Protein AF-A0A9P0JZK8-F1 (afdb_monomer_lite)

Organism: Acanthoscelides obtectus (NCBI:txid200917)

Foldseek 3Di:
DQAWDWFFWPDPAHTQGDGPLLLVVQLQVLQCVPWNWDFKKWFFPVLLCVLEPDRDDDQEGEMEIETDPPDPVSVVSSLCSNLVSVLVRRDPPDPSPPDDSVSSCNTWWPDKDAFDDPDDLGFGKIWTWTHDDLGYIYIYIYGHHDPCQDLWLSRQKIKGCPQVSVCVVPDPDDDDPVRDTDIDMDGPQPDPVVSSVCSHQLETHHDCLVSDALVSLLVVLVSVLVVHYHPDPVCVLVSLLSSLVRNCVRQVDLVSLLVVLVVSCSRPQRDPVSLVSNLVSLVSSLVSLVSNHDDDDVVSSVSNSVSSVVVSVVSVVVVVPPPPPPPPVVVVVVVPPPD

pLDDT: mean 85.7, std 13.62, range [34.31, 97.06]

InterPro domains:
  IPR012937 Terminal nucleotidyltra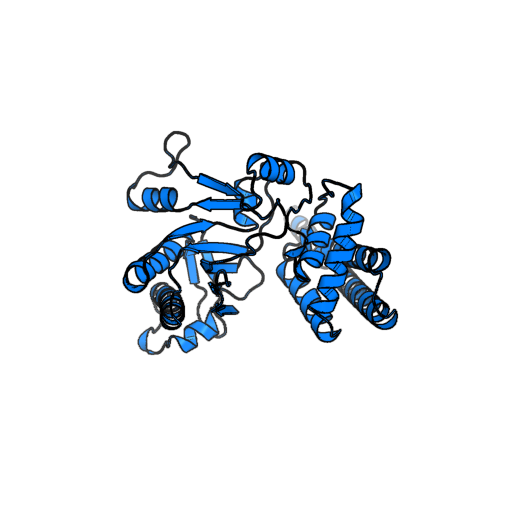nsferase [PF07984] (1-311)
  IPR012937 Terminal nucleotidyltransferase [PTHR12974] (1-323)
  IPR012937 Terminal nucleotidyltransferase [SM01153] (1-311)

Secondary structure (DSSP, 8-state):
---EEEEPPSTTPPPEEEEHHHHHHHHHHHHHTTT-EEEEEEEHHHHHHHH-SS-----EEEEEEEE---SHHHHHHHHHHHHHHHHHTPPTT--GGG--HHHHHHHHEEEEEEEE--STT--EEEEEEE--SSS-EEEEEEEEE-S---SSGGG-EEEE-HHHHHHHHH--SPPBTTB----EEEETTS-HHHHHHHHHTTEE--S-GGG--THHHHHHHHHHHTT-EES-HHHHHHHHHHHHHHHHHH--SHHHHHHHHHHHHHHH--SHHHHHHHHHHHHHHHHHHHHH--SS-HHHHHHHHHHHHHHHHHHHHHHHTS-S-SSHHHHHHTTSS--

Sequence (339 aa):
MDEVVCIHGRGNFPTLEIRLRDLVNVVRGKLEADTGSGDIRLNGGAASHVLATETQPYNDLDLIFGVELSCTRNFDKVKSAVLSSLYEMLPEGVNRRRISTCSLKEAYVSKMVKVNQCTVGGDRWSLISLGNSRGRGVELKFVDSMRRQFEFSVDSFQIVLDSLLLFYRCSELPISENFYPTVVGESVYGDFQEALYHLQKKLISTRHPEEIRGGGLLKYCNLLVKNYKPARPDYIKGLQRYMCSRFFIDFPDIAQQRAKLENYLWNHFVEPDEEALRHQYLMLLHDVVEESTVCLMGHERRQTLQLIKSLAWQVLYTVSSIPFKSYFLLCYWVRLVLW

Structure (mmCIF, N/CA/C/O backbone):
data_AF-A0A9P0JZK8-F1
#
_entry.id   AF-A0A9P0JZK8-F1
#
loop_
_atom_site.group_PDB
_atom_site.id
_atom_site.type_symbol
_atom_site.label_atom_id
_atom_site.label_alt_id
_atom_site.label_comp_id
_atom_site.label_asym_id
_atom_site.label_entity_id
_atom_site.label_seq_id
_atom_site.pdbx_PDB_ins_code
_atom_site.Cartn_x
_atom_site.Cartn_y
_atom_site.Cartn_z
_atom_site.occupancy
_atom_site.B_iso_or_equiv
_atom_site.auth_seq_id
_atom_site.auth_comp_id
_atom_site.auth_asym_id
_atom_site.auth_atom_id
_atom_site.pdbx_PDB_model_num
ATOM 1 N N . MET A 1 1 ? -2.953 -8.511 14.319 1.00 83.81 1 MET A N 1
ATOM 2 C CA . MET A 1 1 ? -4.111 -7.861 14.982 1.00 83.81 1 MET A CA 1
ATOM 3 C C . MET A 1 1 ? -3.798 -7.400 16.402 1.00 83.81 1 MET A C 1
ATOM 5 O O . MET A 1 1 ? -4.211 -6.298 16.746 1.00 83.81 1 MET A O 1
ATOM 9 N N . ASP A 1 2 ? -3.052 -8.184 17.191 1.00 84.50 2 ASP A N 1
ATOM 10 C CA . ASP A 1 2 ? -2.646 -7.808 18.563 1.00 84.50 2 ASP A CA 1
ATOM 11 C C . ASP A 1 2 ? -1.366 -6.966 18.640 1.00 84.50 2 ASP A C 1
ATOM 13 O O . ASP A 1 2 ? -1.027 -6.438 19.697 1.00 84.50 2 ASP A O 1
ATOM 17 N N . GLU A 1 3 ? -0.676 -6.816 17.511 1.00 79.94 3 GLU A N 1
ATOM 18 C CA . GLU A 1 3 ? 0.486 -5.947 17.385 1.00 79.94 3 GLU A CA 1
ATOM 19 C C . GLU A 1 3 ? 0.126 -4.484 17.687 1.00 79.94 3 GLU A C 1
ATOM 21 O O . GLU A 1 3 ? -0.884 -3.959 17.201 1.00 79.94 3 GLU A O 1
ATOM 26 N N . VAL A 1 4 ? 0.976 -3.843 18.493 1.00 86.31 4 VAL A N 1
ATOM 27 C CA . VAL A 1 4 ? 0.906 -2.413 18.800 1.00 86.31 4 VAL A CA 1
ATOM 28 C C . VAL A 1 4 ? 1.609 -1.646 17.688 1.00 86.31 4 VAL A C 1
ATOM 30 O O . VAL A 1 4 ? 2.787 -1.865 17.413 1.00 86.31 4 VAL A O 1
ATOM 33 N N . VAL A 1 5 ? 0.874 -0.739 17.057 1.00 86.12 5 VAL A N 1
ATOM 34 C CA . VAL A 1 5 ? 1.367 0.142 16.004 1.00 86.12 5 VAL A CA 1
ATOM 35 C C . VAL A 1 5 ? 1.525 1.549 16.568 1.00 86.12 5 VAL A C 1
ATOM 37 O O . VAL A 1 5 ? 0.622 2.074 17.222 1.00 86.12 5 VAL A O 1
ATOM 40 N N . CYS A 1 6 ? 2.675 2.165 16.298 1.00 88.00 6 CYS A N 1
ATOM 41 C CA . CYS A 1 6 ? 3.018 3.490 16.803 1.00 88.00 6 CYS A CA 1
ATOM 42 C C . CYS A 1 6 ? 2.727 4.572 15.754 1.00 88.00 6 CYS A C 1
ATOM 44 O O . CYS A 1 6 ? 3.539 4.829 14.864 1.00 88.00 6 CYS A O 1
ATOM 46 N N . ILE A 1 7 ? 1.600 5.270 15.878 1.00 89.31 7 ILE A N 1
ATOM 47 C CA . ILE A 1 7 ? 1.218 6.366 14.979 1.00 89.31 7 ILE A CA 1
ATOM 48 C C . ILE A 1 7 ? 1.836 7.667 15.495 1.00 89.31 7 ILE A C 1
ATOM 50 O O . ILE A 1 7 ? 1.364 8.267 16.461 1.00 89.31 7 ILE A O 1
ATOM 54 N N . HIS A 1 8 ? 2.919 8.102 14.856 1.00 88.44 8 HIS A N 1
ATOM 55 C CA . HIS A 1 8 ? 3.666 9.281 15.294 1.00 88.44 8 HIS A CA 1
ATOM 56 C C . HIS A 1 8 ? 2.919 10.573 14.948 1.00 88.44 8 HIS A C 1
ATOM 58 O O . HIS A 1 8 ? 2.526 10.783 13.797 1.00 88.44 8 HIS A O 1
ATOM 64 N N . GLY A 1 9 ? 2.745 11.441 15.947 1.00 87.31 9 GLY A N 1
ATOM 65 C CA . GLY A 1 9 ? 2.177 12.775 15.779 1.00 87.31 9 GLY A CA 1
ATOM 66 C C . GLY A 1 9 ? 3.227 13.784 15.318 1.00 87.31 9 GLY A C 1
ATOM 67 O O . GLY A 1 9 ? 4.369 13.767 15.772 1.00 87.31 9 GLY A O 1
ATOM 68 N N . ARG A 1 10 ? 2.855 14.685 14.407 1.00 86.88 10 ARG A N 1
ATOM 69 C CA . ARG A 1 10 ? 3.704 15.813 14.001 1.00 86.88 10 ARG A CA 1
ATOM 70 C C . ARG A 1 10 ? 3.683 16.927 15.052 1.00 86.88 10 ARG A C 1
ATOM 72 O O . ARG A 1 10 ? 2.652 17.218 15.658 1.00 86.88 10 ARG A O 1
ATOM 79 N N . GLY A 1 11 ? 4.813 17.617 15.201 1.00 84.88 11 GLY A N 1
ATOM 80 C CA . GLY A 1 11 ? 4.953 18.727 16.145 1.00 84.88 11 GLY A CA 1
ATOM 81 C C . GLY A 1 11 ? 4.912 18.245 17.594 1.00 84.88 11 GLY A C 1
ATOM 82 O O . GLY A 1 11 ? 5.602 17.298 17.947 1.00 84.88 11 GLY A O 1
ATOM 83 N N . ASN A 1 12 ? 4.093 18.891 18.426 1.00 85.19 12 ASN A N 1
ATOM 84 C CA . ASN A 1 12 ? 3.983 18.582 19.859 1.00 85.19 12 ASN A CA 1
ATOM 85 C C . ASN A 1 12 ? 2.919 17.513 20.176 1.00 85.19 12 ASN A C 1
ATOM 87 O O . ASN A 1 12 ? 2.538 17.351 21.336 1.00 85.19 12 ASN A O 1
ATOM 91 N N . PHE A 1 13 ? 2.378 16.835 19.162 1.00 88.38 13 PHE A N 1
ATOM 92 C CA . PHE A 1 13 ? 1.397 15.771 19.363 1.00 88.38 13 PHE A CA 1
ATOM 93 C C . PHE A 1 13 ? 2.094 14.471 19.792 1.00 88.38 13 PHE A C 1
ATOM 95 O O . PHE A 1 13 ? 3.110 14.112 19.198 1.00 88.38 13 PHE A O 1
ATOM 102 N N . PRO A 1 14 ? 1.566 13.749 20.798 1.00 90.00 14 PRO A N 1
ATOM 103 C CA . PRO A 1 14 ? 2.182 12.516 21.277 1.00 90.00 14 PRO A CA 1
ATOM 104 C C . PRO A 1 14 ? 2.078 11.397 20.238 1.00 90.00 14 PRO A C 1
ATOM 106 O O . PRO A 1 14 ? 1.152 11.377 19.426 1.00 90.00 14 PRO A O 1
ATOM 109 N N . THR A 1 15 ? 2.983 10.425 20.295 1.00 90.31 15 THR A N 1
ATOM 110 C CA . THR A 1 15 ? 2.835 9.170 19.549 1.00 90.31 15 THR A CA 1
ATOM 111 C C . THR A 1 15 ? 1.682 8.356 20.130 1.00 90.31 15 THR A C 1
ATOM 113 O O . THR A 1 15 ? 1.574 8.217 21.347 1.00 90.31 15 THR A O 1
ATOM 116 N N . LEU A 1 16 ? 0.811 7.831 19.267 1.00 90.38 16 LEU A N 1
ATOM 117 C CA . LEU A 1 16 ? -0.269 6.934 19.673 1.00 90.38 16 LEU A CA 1
ATOM 118 C C . LEU A 1 16 ? 0.215 5.491 19.571 1.00 90.38 16 LEU A C 1
ATOM 120 O O . LEU A 1 16 ? 0.578 5.044 18.485 1.00 90.38 16 LEU A O 1
ATOM 124 N N . GLU A 1 17 ? 0.191 4.767 20.681 1.00 89.94 17 GLU A N 1
ATOM 125 C CA . GLU A 1 17 ? 0.502 3.338 20.733 1.00 89.94 17 GLU A CA 1
ATOM 126 C C . GLU A 1 17 ? -0.812 2.559 20.746 1.00 89.94 17 GLU A C 1
ATOM 128 O O . GLU A 1 17 ? -1.506 2.497 21.760 1.00 89.94 17 GLU A O 1
ATOM 133 N N . ILE A 1 18 ? -1.204 2.025 19.588 1.00 89.25 18 ILE A N 1
ATOM 134 C CA . ILE A 1 18 ? -2.541 1.460 19.389 1.00 89.25 18 ILE A CA 1
ATOM 135 C C . ILE A 1 18 ? -2.435 0.027 18.883 1.00 89.25 18 ILE A C 1
ATOM 137 O O . ILE A 1 18 ? -1.744 -0.240 17.903 1.00 89.25 18 ILE A O 1
ATOM 141 N N . ARG A 1 19 ? -3.176 -0.907 19.491 1.00 90.38 19 ARG A N 1
ATOM 142 C CA . ARG A 1 19 ? -3.357 -2.239 18.898 1.00 90.38 19 ARG A CA 1
ATOM 143 C C . ARG A 1 19 ? -4.238 -2.137 17.663 1.00 90.38 19 ARG A C 1
ATOM 145 O O . ARG A 1 19 ? -5.307 -1.526 17.714 1.00 90.38 19 ARG A O 1
ATOM 152 N N . LEU A 1 20 ? -3.839 -2.793 16.573 1.00 89.25 20 LEU A N 1
ATOM 153 C CA . LEU A 1 20 ? -4.572 -2.716 15.304 1.00 89.25 20 LEU A CA 1
ATOM 154 C C . LEU A 1 20 ? -6.052 -3.108 15.459 1.00 89.25 20 LEU A C 1
ATOM 156 O O . LEU A 1 20 ? -6.926 -2.449 14.900 1.00 89.25 20 LEU A O 1
ATOM 160 N N . ARG A 1 21 ? -6.348 -4.134 16.269 1.00 90.38 21 ARG A N 1
ATOM 161 C CA . ARG A 1 21 ? -7.731 -4.548 16.565 1.00 90.38 21 ARG A CA 1
ATOM 162 C C . ARG A 1 21 ? -8.567 -3.456 17.243 1.00 90.38 21 ARG A C 1
ATOM 164 O O . ARG A 1 21 ? -9.746 -3.324 16.929 1.00 90.38 21 ARG A O 1
ATOM 171 N N . ASP A 1 22 ? -7.969 -2.668 18.135 1.00 91.56 22 ASP A N 1
ATOM 172 C CA . ASP A 1 22 ? -8.683 -1.643 18.900 1.00 91.56 22 ASP A CA 1
ATOM 173 C C . ASP A 1 22 ? -9.027 -0.476 17.966 1.00 91.56 22 ASP A C 1
ATOM 175 O O . ASP A 1 22 ? -10.172 -0.029 17.930 1.00 91.56 22 ASP A O 1
ATOM 179 N N . LEU A 1 23 ? -8.079 -0.073 17.107 1.00 91.94 23 LEU A N 1
ATOM 180 C CA . LEU A 1 23 ? -8.327 0.909 16.047 1.00 91.94 23 LEU A CA 1
ATOM 181 C C . LEU A 1 23 ? -9.474 0.471 15.128 1.00 91.94 23 LEU A C 1
ATOM 183 O O . LEU A 1 23 ? -10.393 1.249 14.874 1.00 91.94 23 LEU A O 1
ATOM 187 N N . VAL A 1 24 ? -9.428 -0.773 14.643 1.00 92.19 24 VAL A N 1
ATOM 188 C CA . VAL A 1 24 ? -10.447 -1.324 13.740 1.00 92.19 24 VAL A CA 1
ATOM 189 C C . VAL A 1 24 ? -11.825 -1.332 14.401 1.00 92.19 24 VAL A C 1
ATOM 191 O O . VAL A 1 24 ? -12.792 -0.892 13.782 1.00 92.19 24 VAL A O 1
ATOM 194 N N . ASN A 1 25 ? -11.920 -1.766 15.659 1.00 91.25 25 ASN A N 1
ATOM 195 C CA . ASN A 1 25 ? -13.185 -1.822 16.392 1.00 91.25 25 ASN A CA 1
ATOM 196 C C . ASN A 1 25 ? -13.780 -0.430 16.650 1.00 91.25 25 ASN A C 1
ATOM 198 O O . ASN A 1 25 ? -14.981 -0.241 16.455 1.00 91.25 25 ASN A O 1
ATOM 202 N N . VAL A 1 26 ? -12.960 0.551 17.045 1.00 92.50 26 VAL A N 1
ATOM 203 C CA . VAL A 1 26 ? -13.428 1.927 17.293 1.00 92.50 26 VAL A CA 1
ATOM 204 C C . VAL A 1 26 ? -13.900 2.581 15.991 1.00 92.50 26 VAL A C 1
ATOM 206 O O . VAL A 1 26 ? -14.971 3.189 15.961 1.00 92.50 26 VAL A O 1
ATOM 209 N N . VAL A 1 27 ? -13.150 2.415 14.894 1.00 92.94 27 VAL A N 1
ATOM 210 C CA . VAL A 1 27 ? -13.546 2.938 13.576 1.00 92.94 27 VAL A CA 1
ATOM 211 C C . VAL A 1 27 ? -14.832 2.263 13.095 1.00 92.94 27 VAL A C 1
ATOM 213 O O . VAL A 1 27 ? -15.766 2.961 12.704 1.00 92.94 27 VAL A O 1
ATOM 216 N N . ARG A 1 28 ? -14.925 0.927 13.183 1.00 91.38 28 ARG A N 1
ATOM 217 C CA . ARG A 1 28 ? -16.124 0.158 12.810 1.00 91.38 28 ARG A CA 1
ATOM 218 C C . ARG A 1 28 ? -17.356 0.627 13.580 1.00 91.38 28 ARG A C 1
ATOM 220 O O . ARG A 1 28 ? -18.365 0.937 12.956 1.00 91.38 28 ARG A O 1
ATOM 227 N N . GLY A 1 29 ? -17.263 0.738 14.907 1.00 89.94 29 GLY A N 1
ATOM 228 C CA . GLY A 1 29 ? -18.385 1.159 15.748 1.00 89.94 29 GLY A CA 1
ATOM 229 C C . GLY A 1 29 ? -18.908 2.556 15.395 1.00 89.94 29 GLY A C 1
ATOM 230 O O . GLY A 1 29 ? -20.114 2.788 15.417 1.00 89.94 29 GLY A O 1
ATOM 231 N N . LYS A 1 30 ? -18.020 3.477 14.995 1.00 90.06 30 LYS A N 1
ATOM 232 C CA . LYS A 1 30 ? -18.415 4.819 14.532 1.00 90.06 30 LYS A CA 1
ATOM 233 C C . LYS A 1 30 ? -19.042 4.804 13.139 1.00 90.06 30 LYS A C 1
ATOM 235 O O . LYS A 1 30 ? -19.964 5.570 12.891 1.00 90.06 30 LYS A O 1
ATOM 240 N N . LEU A 1 31 ? -18.584 3.930 12.243 1.00 89.00 31 LEU A N 1
ATOM 241 C CA . LEU A 1 31 ? -19.167 3.785 10.905 1.00 89.00 31 LEU A CA 1
ATOM 242 C C . LEU A 1 31 ? -20.539 3.103 10.926 1.00 89.00 31 LEU A C 1
ATOM 244 O O . LEU A 1 31 ? -21.421 3.498 10.167 1.00 89.00 31 LEU A O 1
ATOM 248 N N . GLU A 1 32 ? -20.749 2.118 11.800 1.00 83.31 32 GLU A N 1
ATOM 249 C CA . GLU A 1 32 ? -22.037 1.422 11.955 1.00 83.31 32 GLU A CA 1
ATOM 250 C C . GLU A 1 32 ? -23.163 2.364 12.377 1.00 83.31 32 GLU A C 1
ATOM 252 O O . GLU A 1 32 ? -24.283 2.242 11.886 1.00 83.31 32 GLU A O 1
ATOM 257 N N . ALA A 1 33 ? -22.856 3.349 13.222 1.00 72.31 33 ALA A N 1
ATOM 258 C CA . ALA A 1 33 ? -23.816 4.371 13.622 1.00 72.31 33 ALA A CA 1
ATOM 259 C C . ALA A 1 33 ? -24.230 5.307 12.465 1.00 72.31 33 ALA A C 1
ATOM 261 O O . ALA A 1 33 ? -25.290 5.928 12.535 1.00 72.31 33 ALA A O 1
ATOM 262 N N . ASP A 1 34 ? -23.412 5.418 11.411 1.00 66.00 34 ASP A N 1
ATOM 263 C CA . ASP A 1 34 ? -23.475 6.530 10.458 1.00 66.00 34 ASP A CA 1
ATOM 264 C C . ASP A 1 34 ? -23.702 6.138 8.987 1.00 66.00 34 ASP A C 1
ATOM 266 O O . ASP A 1 34 ? -24.368 6.892 8.266 1.00 66.00 34 ASP A O 1
ATOM 270 N N . THR A 1 35 ? -23.132 5.031 8.500 1.00 61.56 35 THR A N 1
ATOM 271 C CA . THR A 1 35 ? -23.080 4.691 7.058 1.00 61.56 35 THR A CA 1
ATOM 272 C C . THR A 1 35 ? -23.348 3.220 6.727 1.00 61.56 35 THR A C 1
ATOM 274 O O . THR A 1 35 ? -23.311 2.870 5.551 1.00 61.56 35 THR A O 1
ATOM 277 N N . GLY A 1 36 ? -23.614 2.369 7.727 1.00 62.56 36 GLY A N 1
ATOM 278 C CA . GLY A 1 36 ? -23.578 0.911 7.563 1.00 62.56 36 GLY A CA 1
ATOM 279 C C . GLY A 1 36 ? -22.137 0.419 7.371 1.00 62.56 36 GLY A C 1
ATOM 280 O O . GLY A 1 36 ? -21.350 1.038 6.650 1.00 62.56 36 GLY A O 1
ATOM 281 N N . SER A 1 37 ? -21.753 -0.659 8.057 1.00 67.75 37 SER A N 1
ATOM 282 C CA . SER A 1 37 ? -20.451 -1.303 7.853 1.00 67.75 37 SER A CA 1
ATOM 283 C C . SER A 1 37 ? -20.637 -2.570 7.022 1.00 67.75 37 SER A C 1
ATOM 285 O O . SER A 1 37 ? -21.488 -3.411 7.309 1.00 67.75 37 SER A O 1
ATOM 287 N N . GLY A 1 38 ? -19.861 -2.673 5.951 1.00 79.62 38 GLY A N 1
ATOM 288 C CA . GLY A 1 38 ? -19.581 -3.930 5.277 1.00 79.62 38 GLY A CA 1
ATOM 289 C C . GLY A 1 38 ? -18.484 -4.699 6.011 1.00 79.62 38 GLY A C 1
ATOM 290 O O . GLY A 1 38 ? -18.155 -4.420 7.168 1.00 79.62 38 GLY A O 1
ATOM 291 N N . ASP A 1 39 ? -17.900 -5.664 5.317 1.00 88.81 39 ASP A N 1
ATOM 292 C CA . ASP A 1 39 ? -16.814 -6.470 5.847 1.00 88.81 39 ASP A CA 1
ATOM 293 C C . ASP A 1 39 ? -15.503 -5.678 5.964 1.00 88.81 39 ASP A C 1
ATOM 295 O O . ASP A 1 39 ? -15.247 -4.693 5.261 1.00 88.81 39 ASP A O 1
ATOM 299 N N . ILE A 1 40 ? -14.656 -6.110 6.898 1.00 93.81 40 ILE A N 1
ATOM 300 C CA . ILE A 1 40 ? -13.326 -5.536 7.108 1.00 93.81 40 ILE A CA 1
ATOM 301 C C . ILE A 1 40 ? -12.291 -6.537 6.623 1.00 93.81 40 ILE A C 1
ATOM 303 O O . ILE A 1 40 ? -12.319 -7.704 7.013 1.00 93.81 40 ILE A O 1
ATOM 307 N N . ARG A 1 41 ? -11.358 -6.087 5.786 1.00 95.25 41 ARG A N 1
ATOM 308 C CA . ARG A 1 41 ? -10.361 -6.947 5.148 1.00 95.25 41 ARG A CA 1
ATOM 309 C C . ARG A 1 41 ? -8.950 -6.418 5.367 1.00 95.25 41 ARG A C 1
ATOM 311 O O . ARG A 1 41 ? -8.711 -5.220 5.247 1.00 95.25 41 ARG A O 1
ATOM 318 N N . LEU A 1 42 ? -8.006 -7.309 5.642 1.00 94.19 42 LEU A N 1
ATOM 319 C CA . LEU A 1 42 ? -6.575 -7.018 5.550 1.00 94.19 42 LEU A CA 1
ATOM 320 C C . LEU A 1 42 ? -6.130 -7.206 4.100 1.00 94.19 42 LEU A C 1
ATOM 322 O O . LEU A 1 42 ? -6.443 -8.237 3.510 1.00 94.19 42 LEU A O 1
ATOM 326 N N . ASN A 1 43 ? -5.398 -6.249 3.541 1.00 92.69 43 ASN A N 1
ATOM 327 C CA . ASN A 1 43 ? -4.905 -6.281 2.166 1.00 92.69 43 ASN A CA 1
ATOM 328 C C . ASN A 1 43 ? -3.375 -6.088 2.112 1.00 92.69 43 ASN A C 1
ATOM 330 O O . ASN A 1 43 ? -2.701 -5.945 3.136 1.00 92.69 43 ASN A O 1
ATOM 334 N N . GLY A 1 44 ? -2.827 -6.085 0.898 1.00 85.75 44 GLY A N 1
ATOM 335 C CA . GLY A 1 44 ? -1.476 -5.627 0.606 1.00 85.75 44 GLY A CA 1
ATOM 336 C C . GLY A 1 44 ? -0.389 -6.612 1.025 1.00 85.75 44 GLY A C 1
ATOM 337 O O . GLY A 1 44 ? -0.570 -7.836 1.037 1.00 85.75 44 GLY A O 1
ATOM 338 N N . GLY A 1 45 ? 0.785 -6.066 1.353 1.00 85.81 45 GLY A N 1
ATOM 339 C CA . GLY A 1 45 ? 1.939 -6.869 1.766 1.00 85.81 45 GLY A CA 1
ATOM 340 C C . GLY A 1 45 ? 1.665 -7.679 3.033 1.00 85.81 45 GLY A C 1
ATOM 341 O O . GLY A 1 45 ? 2.127 -8.810 3.141 1.00 85.81 45 GLY A O 1
ATOM 342 N N . ALA A 1 46 ? 0.855 -7.146 3.952 1.00 88.88 46 ALA A N 1
ATOM 343 C CA . ALA A 1 46 ? 0.499 -7.811 5.202 1.00 88.88 46 ALA A CA 1
ATOM 344 C C . ALA A 1 46 ? -0.352 -9.076 4.980 1.00 88.88 46 ALA A C 1
ATOM 346 O O . ALA A 1 46 ? -0.072 -10.112 5.576 1.00 88.88 46 ALA A O 1
ATOM 347 N N . ALA A 1 47 ? -1.349 -9.032 4.089 1.00 92.06 47 ALA A N 1
ATOM 348 C CA . ALA A 1 47 ? -2.133 -10.221 3.741 1.00 92.06 47 ALA A CA 1
ATOM 349 C C . ALA A 1 47 ? -1.255 -11.307 3.098 1.00 92.06 47 ALA A C 1
ATOM 351 O O . ALA A 1 47 ? -1.345 -12.486 3.437 1.00 92.06 47 ALA A O 1
ATOM 352 N N . SER A 1 48 ? -0.348 -10.883 2.220 1.00 90.62 48 SER A N 1
ATOM 353 C CA . SER A 1 48 ? 0.608 -11.771 1.556 1.00 90.62 48 SER A CA 1
ATOM 354 C C . SER A 1 48 ? 1.589 -12.388 2.557 1.00 90.62 48 SER A C 1
ATOM 356 O O . SER A 1 48 ? 1.872 -13.577 2.477 1.00 90.62 48 SER A O 1
ATOM 358 N N . HIS A 1 49 ? 2.050 -11.617 3.547 1.00 90.25 49 HIS A N 1
ATOM 359 C CA . HIS A 1 49 ? 2.891 -12.099 4.644 1.00 90.25 49 HIS A CA 1
ATOM 360 C C . HIS A 1 49 ? 2.200 -13.185 5.475 1.00 90.25 49 HIS A C 1
ATOM 362 O O . HIS A 1 49 ? 2.828 -14.184 5.801 1.00 90.25 49 HIS A O 1
ATOM 368 N N . VAL A 1 50 ? 0.908 -13.020 5.782 1.00 91.12 50 VAL A N 1
ATOM 369 C CA . VAL A 1 50 ? 0.129 -14.014 6.543 1.00 91.12 50 VAL A CA 1
ATOM 370 C C . VAL A 1 50 ? -0.017 -15.337 5.779 1.00 91.12 50 VAL A C 1
ATOM 372 O O . VAL A 1 50 ? -0.048 -16.397 6.397 1.00 91.12 50 VAL A O 1
ATOM 375 N N . LEU A 1 51 ? -0.110 -15.288 4.447 1.00 89.81 51 LEU A N 1
ATOM 376 C CA . LEU A 1 51 ? -0.286 -16.472 3.596 1.00 89.81 51 LEU A CA 1
ATOM 377 C C . LEU A 1 51 ? 1.036 -17.097 3.121 1.00 89.81 51 LEU A C 1
ATOM 379 O O . LEU A 1 51 ? 1.047 -18.236 2.649 1.00 89.81 51 LEU A O 1
ATOM 383 N N . ALA A 1 52 ? 2.142 -16.359 3.195 1.00 87.00 52 ALA A N 1
ATOM 384 C CA . ALA A 1 52 ? 3.443 -16.826 2.747 1.00 87.00 52 ALA A CA 1
ATOM 385 C C . ALA A 1 52 ? 4.028 -17.871 3.708 1.00 87.00 52 ALA A C 1
ATOM 387 O O . ALA A 1 52 ? 3.916 -17.775 4.925 1.00 87.00 52 ALA A O 1
ATOM 388 N N . THR A 1 53 ? 4.714 -18.867 3.146 1.00 78.75 53 THR A N 1
ATOM 389 C CA . THR A 1 53 ? 5.459 -19.869 3.929 1.00 78.75 53 THR A CA 1
ATOM 390 C C . THR A 1 53 ? 6.765 -19.302 4.496 1.00 78.75 53 THR A C 1
ATOM 392 O O . THR A 1 53 ? 7.247 -19.759 5.526 1.00 78.75 53 THR A O 1
ATOM 395 N N . GLU A 1 54 ? 7.339 -18.304 3.819 1.00 78.38 54 GLU A N 1
ATOM 396 C CA . GLU A 1 54 ? 8.525 -17.564 4.258 1.00 78.38 54 GLU A CA 1
ATOM 397 C C . GLU A 1 54 ? 8.099 -16.195 4.797 1.00 78.38 54 GLU A C 1
ATOM 399 O O . GLU A 1 54 ? 7.246 -15.531 4.205 1.00 78.38 54 GLU A O 1
ATOM 404 N N . THR A 1 55 ? 8.734 -15.731 5.872 1.00 74.19 55 THR A N 1
ATOM 405 C CA . THR A 1 55 ? 8.539 -14.376 6.395 1.00 74.19 55 THR A CA 1
ATOM 406 C C . THR A 1 55 ? 8.992 -13.338 5.366 1.00 74.19 55 THR A C 1
ATOM 408 O O . THR A 1 55 ? 10.181 -13.183 5.094 1.00 74.19 55 THR A O 1
ATOM 411 N N . GLN A 1 56 ? 8.038 -12.604 4.789 1.00 71.12 56 GLN A N 1
ATOM 412 C CA . GLN A 1 56 ? 8.317 -11.492 3.874 1.00 71.12 56 GLN A CA 1
ATOM 413 C C . GLN A 1 56 ? 8.107 -10.145 4.573 1.00 71.12 56 GLN A C 1
ATOM 415 O O . GLN A 1 56 ? 7.100 -9.985 5.260 1.00 71.12 56 GLN A O 1
ATOM 420 N N . PRO A 1 57 ? 8.994 -9.152 4.408 1.00 73.25 57 PRO A N 1
ATOM 421 C CA . PRO A 1 57 ? 8.742 -7.825 4.954 1.00 73.25 57 PRO A CA 1
ATOM 422 C C . PRO A 1 57 ? 7.522 -7.192 4.270 1.00 73.25 57 PRO A C 1
ATOM 424 O O . PRO A 1 57 ? 7.337 -7.319 3.056 1.00 73.25 57 PRO A O 1
ATOM 427 N N . TYR A 1 58 ? 6.703 -6.492 5.050 1.00 78.25 58 TYR A N 1
ATOM 428 C CA . TYR A 1 58 ? 5.624 -5.643 4.556 1.00 78.25 58 TYR A CA 1
ATOM 429 C C . TYR A 1 58 ? 5.781 -4.239 5.139 1.00 78.25 58 TYR A C 1
ATOM 431 O O . TYR A 1 58 ? 6.141 -4.078 6.305 1.00 78.25 58 TYR A O 1
ATOM 439 N N . ASN A 1 59 ? 5.515 -3.231 4.310 1.00 74.19 59 ASN A N 1
ATOM 440 C CA . ASN A 1 59 ? 5.779 -1.838 4.665 1.00 74.19 59 ASN A CA 1
ATOM 441 C C . ASN A 1 59 ? 4.583 -1.195 5.360 1.00 74.19 59 ASN A C 1
ATOM 443 O O . ASN A 1 59 ? 4.765 -0.527 6.366 1.00 74.19 59 ASN A O 1
ATOM 447 N N . ASP A 1 60 ? 3.370 -1.442 4.868 1.00 78.69 60 ASP A N 1
ATOM 448 C CA . ASP A 1 60 ? 2.150 -0.820 5.375 1.00 78.69 60 ASP A CA 1
ATOM 449 C C . ASP A 1 60 ? 1.125 -1.877 5.808 1.00 78.69 60 ASP A C 1
ATOM 451 O O . ASP A 1 60 ? 1.087 -3.002 5.296 1.00 78.69 60 ASP A O 1
ATOM 455 N N . LEU A 1 61 ? 0.298 -1.506 6.787 1.00 88.50 61 LEU A N 1
ATOM 456 C CA . LEU A 1 61 ? -0.891 -2.247 7.192 1.00 88.50 61 LEU A CA 1
ATOM 457 C C . LEU A 1 61 ? -2.103 -1.674 6.456 1.00 88.50 61 LEU A C 1
ATOM 459 O O . LEU A 1 61 ? -2.691 -0.681 6.891 1.00 88.50 61 LEU A O 1
ATOM 463 N N . ASP A 1 62 ? -2.468 -2.319 5.351 1.00 91.38 62 ASP A N 1
ATOM 464 C CA . ASP A 1 62 ? -3.600 -1.926 4.516 1.00 91.38 62 ASP A CA 1
ATOM 465 C C . ASP A 1 62 ? -4.895 -2.576 5.013 1.00 91.38 62 ASP A C 1
ATOM 467 O O . ASP A 1 62 ? -5.079 -3.792 4.920 1.00 91.38 62 ASP A O 1
ATOM 471 N N . LEU A 1 63 ? -5.824 -1.764 5.511 1.00 94.19 63 LEU A N 1
ATOM 472 C CA . LEU A 1 63 ? -7.142 -2.209 5.953 1.00 94.19 63 LEU A CA 1
ATOM 473 C C . LEU A 1 63 ? -8.222 -1.666 5.023 1.00 94.19 63 LEU A C 1
ATOM 475 O O . LEU A 1 63 ? -8.323 -0.459 4.814 1.00 94.19 63 LEU A O 1
ATOM 479 N N . ILE A 1 64 ? -9.057 -2.554 4.495 1.00 95.19 64 ILE A N 1
ATOM 480 C CA . ILE A 1 64 ? -10.226 -2.214 3.689 1.00 95.19 64 ILE A CA 1
ATOM 481 C C . ILE A 1 64 ? -11.476 -2.333 4.556 1.00 95.19 64 ILE A C 1
ATOM 483 O O . ILE A 1 64 ? -11.713 -3.367 5.167 1.00 95.19 64 ILE A O 1
ATOM 487 N N . PHE A 1 65 ? -12.285 -1.283 4.574 1.00 95.06 65 PHE A N 1
ATOM 488 C CA . PHE A 1 65 ? -13.608 -1.237 5.177 1.00 95.06 65 PHE A CA 1
ATOM 489 C C . PHE A 1 65 ? -14.632 -1.140 4.049 1.00 95.06 65 PHE A C 1
ATOM 491 O O . PHE A 1 65 ? -14.654 -0.133 3.330 1.00 95.06 65 PHE A O 1
ATOM 498 N N . GLY A 1 66 ? -15.476 -2.158 3.899 1.00 93.00 66 GLY A N 1
ATOM 499 C CA . GLY A 1 66 ? -16.673 -2.059 3.074 1.00 93.00 66 GLY A CA 1
ATOM 500 C C . GLY A 1 66 ? -17.605 -1.003 3.665 1.00 93.00 66 GLY A C 1
ATOM 501 O O . GLY A 1 66 ? -17.939 -1.063 4.847 1.00 93.00 66 GLY A O 1
ATOM 502 N N . VAL A 1 67 ? -17.993 0.001 2.886 1.00 91.94 67 VAL A N 1
ATOM 503 C CA . VAL A 1 67 ? -18.904 1.069 3.330 1.00 91.94 67 VAL A CA 1
ATOM 504 C C . VAL A 1 67 ? -19.775 1.539 2.175 1.00 91.94 67 VAL A C 1
ATOM 506 O O . VAL A 1 67 ? -19.374 1.469 1.016 1.00 91.94 67 VAL A O 1
ATOM 509 N N . GLU A 1 68 ? -20.944 2.099 2.476 1.00 88.44 68 GLU A N 1
ATOM 510 C CA . GLU A 1 68 ? -21.766 2.745 1.455 1.00 88.44 68 GLU A CA 1
ATOM 511 C C . GLU A 1 68 ? -21.339 4.211 1.254 1.00 88.44 68 GLU A C 1
ATOM 513 O O . GLU A 1 68 ? -21.451 5.050 2.154 1.00 88.44 68 GLU A O 1
ATOM 518 N N . LEU A 1 69 ? -20.883 4.569 0.049 1.00 87.25 69 LEU A N 1
ATOM 519 C CA . LEU A 1 69 ? -20.436 5.925 -0.302 1.00 87.25 69 LEU A CA 1
ATOM 520 C C . LEU A 1 69 ? -21.347 6.562 -1.358 1.00 87.25 69 LEU A C 1
ATOM 522 O O . LEU A 1 69 ? -20.886 7.246 -2.274 1.00 87.25 69 LEU A O 1
ATOM 526 N N . SER A 1 70 ? -22.658 6.386 -1.190 1.00 83.38 70 SER A N 1
ATOM 527 C CA . SER A 1 70 ? -23.691 6.874 -2.110 1.00 83.38 70 SER A CA 1
ATOM 528 C C . SER A 1 70 ? -23.753 8.401 -2.240 1.00 83.38 70 SER A C 1
ATOM 530 O O . SER A 1 70 ? -24.190 8.912 -3.271 1.00 83.38 70 SER A O 1
ATOM 532 N N . CYS A 1 71 ? -23.283 9.161 -1.242 1.00 82.44 71 CYS A N 1
ATOM 533 C CA . CYS A 1 71 ? -23.249 10.624 -1.310 1.00 82.44 71 CYS A CA 1
ATOM 534 C C . CYS A 1 71 ? -21.991 11.249 -0.687 1.00 82.44 71 CYS A C 1
ATOM 536 O O . CYS A 1 71 ? -21.317 10.663 0.160 1.00 82.44 71 CYS A O 1
ATOM 538 N N . THR A 1 72 ? -21.705 12.506 -1.055 1.00 85.12 72 THR A N 1
ATOM 539 C CA . THR A 1 72 ? -20.564 13.290 -0.540 1.00 85.12 72 THR A CA 1
ATOM 540 C C . THR A 1 72 ? -20.518 13.333 0.989 1.00 85.12 72 THR A C 1
ATOM 542 O O . THR A 1 72 ? -19.428 13.274 1.554 1.00 85.12 72 THR A O 1
ATOM 545 N N . ARG A 1 73 ? -21.683 13.365 1.651 1.00 88.00 73 ARG A N 1
ATOM 546 C CA . ARG A 1 73 ? -21.798 13.386 3.115 1.00 88.00 73 ARG A CA 1
ATOM 547 C C . ARG A 1 73 ? -21.249 12.111 3.763 1.00 88.00 73 ARG A C 1
ATOM 549 O O . ARG A 1 73 ? -20.705 12.197 4.858 1.00 88.00 73 ARG A O 1
ATOM 556 N N . ASN A 1 74 ? -21.327 10.957 3.097 1.00 89.38 74 ASN A N 1
ATOM 557 C CA . ASN A 1 74 ? -20.773 9.706 3.627 1.00 89.38 74 ASN A CA 1
ATOM 558 C C . ASN A 1 74 ? -19.240 9.757 3.693 1.00 89.38 74 ASN A C 1
ATOM 560 O O . ASN A 1 74 ? -18.654 9.275 4.655 1.00 89.38 74 ASN A O 1
ATOM 564 N N . PHE A 1 75 ? -18.582 10.441 2.751 1.00 91.12 75 PHE A N 1
ATOM 565 C CA . PHE A 1 75 ? -17.135 10.673 2.832 1.00 91.12 75 PHE A CA 1
ATOM 566 C C . PHE A 1 75 ? -16.754 11.547 4.033 1.00 91.12 75 PHE A C 1
ATOM 568 O O . PHE A 1 75 ? -15.743 11.295 4.688 1.00 91.12 75 PHE A O 1
ATOM 575 N N . ASP A 1 76 ? -17.554 12.573 4.333 1.00 91.31 76 ASP A N 1
ATOM 576 C CA . ASP A 1 76 ? -17.308 13.436 5.492 1.00 91.31 76 ASP A CA 1
ATOM 577 C C . ASP A 1 76 ? -17.559 12.688 6.807 1.00 91.31 76 ASP A C 1
ATOM 579 O O . ASP A 1 76 ? -16.798 12.863 7.760 1.00 91.31 76 ASP A O 1
ATOM 583 N N . LYS A 1 77 ? -18.557 11.793 6.836 1.00 91.00 77 LYS A N 1
ATOM 584 C CA . LYS A 1 77 ? -18.799 10.865 7.951 1.00 91.00 77 LYS A CA 1
ATOM 585 C C . LYS A 1 77 ? -17.617 9.925 8.173 1.00 91.00 77 LYS A C 1
ATOM 587 O O . LYS A 1 77 ? -17.115 9.870 9.287 1.00 91.00 77 LYS A O 1
ATOM 592 N N . VAL A 1 78 ? -17.100 9.280 7.124 1.00 93.06 78 VAL A N 1
ATOM 593 C CA . VAL A 1 78 ? -15.897 8.427 7.198 1.00 93.06 78 VAL A CA 1
ATOM 594 C C . VAL A 1 78 ? -14.710 9.198 7.774 1.00 93.06 78 VAL A C 1
ATOM 596 O O . VAL A 1 78 ? -14.065 8.754 8.725 1.00 93.06 78 VAL A O 1
ATOM 599 N N . LYS A 1 79 ? -14.446 10.398 7.246 1.00 93.50 79 LYS A N 1
ATOM 600 C CA . LYS A 1 79 ? -13.381 11.266 7.757 1.00 93.50 79 LYS A CA 1
ATOM 601 C C . LYS A 1 79 ? -13.595 11.603 9.234 1.00 93.50 79 LYS A C 1
ATOM 603 O O . LYS A 1 79 ? -12.644 11.552 10.013 1.00 93.50 79 LYS A O 1
ATOM 608 N N . SER A 1 80 ? -14.819 11.958 9.621 1.00 92.94 80 SER A N 1
ATOM 609 C CA . SER A 1 80 ? -15.157 12.269 11.010 1.00 92.94 80 SER A CA 1
ATOM 610 C C . SER A 1 80 ? -14.964 11.054 11.913 1.00 92.94 80 SER A C 1
ATOM 612 O O . SER A 1 80 ? -14.333 11.183 12.955 1.00 92.94 80 SER A O 1
ATOM 614 N N . ALA A 1 81 ? -15.416 9.870 11.497 1.00 93.38 81 ALA A N 1
ATOM 615 C CA . ALA A 1 81 ? -15.273 8.627 12.246 1.00 93.38 81 ALA A CA 1
ATOM 616 C C . ALA A 1 81 ? -13.800 8.313 12.541 1.00 93.38 81 ALA A C 1
ATOM 618 O O . ALA A 1 81 ? -13.451 8.050 13.694 1.00 93.38 81 ALA A O 1
ATOM 619 N N . VAL A 1 82 ? -12.910 8.424 11.548 1.00 94.06 82 VAL A N 1
ATOM 620 C CA . VAL A 1 82 ? -11.468 8.191 11.747 1.00 94.06 82 VAL A CA 1
ATOM 621 C C . VAL A 1 82 ? -10.849 9.238 12.673 1.00 94.06 82 VAL A C 1
ATOM 623 O O . VAL A 1 82 ? -10.180 8.875 13.638 1.00 94.06 82 VAL A O 1
ATOM 626 N N . LEU A 1 83 ? -11.098 10.532 12.450 1.00 93.75 83 LEU A N 1
ATOM 627 C CA . LEU A 1 83 ? -10.527 11.591 13.296 1.00 93.75 83 LEU A CA 1
ATOM 628 C C . LEU A 1 83 ? -11.047 11.527 14.739 1.00 93.75 83 LEU A C 1
ATOM 630 O O . LEU A 1 83 ? -10.280 11.707 15.683 1.00 93.75 83 LEU A O 1
ATOM 634 N N . SER A 1 84 ? -12.330 11.223 14.926 1.00 92.50 84 SER A N 1
ATOM 635 C CA . SER A 1 84 ? -12.915 10.992 16.245 1.00 92.50 84 SER A CA 1
ATOM 636 C C . SER A 1 84 ? -12.355 9.731 16.901 1.00 92.50 84 SER A C 1
ATOM 638 O O . SER A 1 84 ? -12.249 9.696 18.123 1.00 92.50 84 SER A O 1
ATOM 640 N N . SER A 1 85 ? -12.007 8.691 16.135 1.00 93.50 85 SER A N 1
ATOM 641 C CA . SER A 1 85 ? -11.310 7.501 1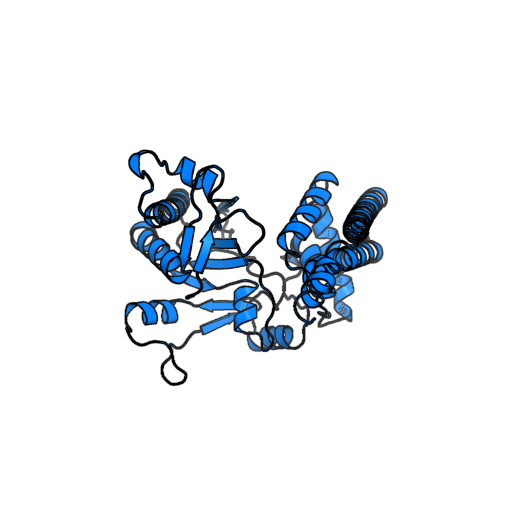6.655 1.00 93.50 85 SER A CA 1
ATOM 642 C C . SER A 1 85 ? -9.923 7.870 17.174 1.00 93.50 85 SER A C 1
ATOM 644 O O . SER A 1 85 ? -9.601 7.547 18.309 1.00 93.50 85 SER A O 1
ATOM 646 N N . LEU A 1 86 ? -9.146 8.648 16.414 1.00 92.31 86 LEU A N 1
ATOM 647 C CA . LEU A 1 86 ? -7.844 9.147 16.873 1.00 92.31 86 LEU A CA 1
ATOM 648 C C . LEU A 1 86 ? -7.958 9.998 18.144 1.00 92.31 86 LEU A C 1
ATOM 650 O O . LEU A 1 86 ? -7.126 9.873 19.035 1.00 92.31 86 LEU A O 1
ATOM 654 N N . TYR A 1 87 ? -8.991 10.841 18.246 1.00 91.50 87 TYR A N 1
ATOM 655 C CA . TYR A 1 87 ? -9.240 11.658 19.438 1.00 91.50 87 TYR A CA 1
ATOM 656 C C . TYR A 1 87 ? -9.488 10.814 20.697 1.00 91.50 87 TYR A C 1
ATOM 658 O O . TYR A 1 87 ? -9.004 11.150 21.776 1.00 91.50 87 TYR A O 1
ATOM 666 N N . GLU A 1 88 ? -10.251 9.730 20.567 1.00 90.88 88 GLU A N 1
ATOM 667 C CA . GLU A 1 88 ? -10.572 8.825 21.676 1.00 90.88 88 GLU A CA 1
ATOM 668 C C . GLU A 1 88 ? -9.347 8.033 22.142 1.00 90.88 88 GLU A C 1
ATOM 670 O O . GLU A 1 88 ? -9.161 7.839 23.342 1.00 90.88 88 GLU A O 1
ATOM 675 N N . MET A 1 89 ? -8.476 7.682 21.195 1.00 90.56 89 MET A N 1
ATOM 676 C CA . MET A 1 89 ? -7.239 6.934 21.422 1.00 90.56 89 MET A CA 1
ATOM 677 C C . MET A 1 89 ? -6.061 7.814 21.885 1.00 90.56 89 MET A C 1
ATOM 679 O O . MET A 1 89 ? -4.937 7.329 21.988 1.00 90.56 89 MET A O 1
ATOM 683 N N . LEU A 1 90 ? -6.282 9.108 22.163 1.00 90.50 90 LEU A N 1
ATOM 684 C CA . LEU A 1 90 ? -5.255 9.975 22.751 1.00 90.50 90 LEU A CA 1
ATOM 685 C C . LEU A 1 90 ? -4.896 9.506 24.172 1.00 90.50 90 LEU A C 1
ATOM 687 O O . LEU A 1 90 ? -5.812 9.279 24.972 1.00 90.50 90 LEU A O 1
ATOM 691 N N . PRO A 1 91 ? -3.600 9.455 24.536 1.00 88.25 91 PRO A N 1
ATOM 692 C CA . PRO A 1 91 ? -3.171 8.988 25.849 1.00 88.25 91 PRO A CA 1
ATOM 693 C C . PRO A 1 91 ? -3.710 9.860 26.991 1.00 88.25 91 PRO A C 1
ATOM 695 O O . PRO A 1 91 ? -4.047 11.041 26.818 1.00 88.25 91 PRO A O 1
ATOM 698 N N . GLU A 1 92 ? -3.793 9.265 28.179 1.00 80.31 92 GLU A N 1
ATOM 699 C CA . GLU A 1 92 ? -4.175 9.974 29.399 1.00 80.31 92 GLU A CA 1
ATOM 700 C C . GLU A 1 92 ? -3.169 11.099 29.704 1.00 80.31 92 GLU A C 1
ATOM 702 O O . GLU A 1 92 ? -1.966 10.958 29.499 1.00 80.31 92 GLU A O 1
ATOM 707 N N . GLY A 1 93 ? -3.667 12.261 30.140 1.00 75.62 93 GLY A N 1
ATOM 708 C CA . GLY A 1 93 ? -2.845 13.454 30.396 1.00 75.62 93 GLY A CA 1
ATOM 709 C C . GLY A 1 93 ? -2.790 14.474 29.250 1.00 75.62 93 GLY A C 1
ATOM 710 O O . GLY A 1 93 ? -2.364 15.610 29.461 1.00 75.62 93 GLY A O 1
ATOM 711 N N . VAL A 1 94 ? -3.295 14.143 28.057 1.00 82.56 94 VAL A N 1
ATOM 712 C CA . VAL A 1 94 ? -3.440 15.119 26.964 1.00 82.56 94 VAL A CA 1
ATOM 713 C C . VAL A 1 94 ? -4.629 16.043 27.230 1.00 82.56 94 VAL A C 1
ATOM 715 O O . VAL A 1 94 ? -5.744 15.591 27.492 1.00 82.56 94 VAL A O 1
ATOM 718 N N . ASN A 1 95 ? -4.438 17.362 27.107 1.00 79.31 95 ASN A N 1
ATOM 719 C CA . ASN A 1 95 ? -5.539 18.318 27.242 1.00 79.31 95 ASN A CA 1
ATOM 720 C C . ASN A 1 95 ? -6.461 18.285 26.011 1.00 79.31 95 ASN A C 1
ATOM 722 O O . ASN A 1 95 ? -6.311 19.052 25.057 1.00 79.31 95 ASN A O 1
ATOM 726 N N . ARG A 1 96 ? -7.461 17.402 26.065 1.00 81.69 96 ARG A N 1
ATOM 727 C CA . ARG A 1 96 ? -8.406 17.141 24.974 1.00 81.69 96 ARG A CA 1
ATOM 728 C C . ARG A 1 96 ? -9.329 18.326 24.639 1.00 81.69 96 ARG A C 1
ATOM 730 O O . ARG A 1 96 ? -9.920 18.342 23.563 1.00 81.69 96 ARG A O 1
ATOM 737 N N . ARG A 1 97 ? -9.444 19.343 25.510 1.00 74.06 97 ARG A N 1
ATOM 738 C CA . ARG A 1 97 ? -10.371 20.484 25.326 1.00 74.06 97 ARG A CA 1
ATOM 739 C C . ARG A 1 97 ? -9.955 21.452 24.216 1.00 74.06 97 ARG A C 1
ATOM 741 O O . ARG A 1 97 ? -10.800 22.177 23.706 1.00 74.06 97 ARG A O 1
ATOM 748 N N . ARG A 1 98 ? -8.665 21.496 23.860 1.00 73.88 98 ARG A N 1
ATOM 749 C CA . ARG A 1 98 ? -8.126 22.423 22.842 1.00 73.88 98 ARG A CA 1
ATOM 750 C C . ARG A 1 98 ? -7.842 21.753 21.497 1.00 73.88 98 ARG A C 1
ATOM 752 O O . ARG A 1 98 ? -7.398 22.425 20.572 1.00 73.88 98 ARG A O 1
ATOM 759 N N . ILE A 1 99 ? -8.065 20.444 21.388 1.00 82.62 99 ILE A N 1
ATOM 760 C CA . ILE A 1 99 ? -7.725 19.676 20.190 1.00 82.62 99 ILE A CA 1
ATOM 761 C C . ILE A 1 99 ? -8.920 19.679 19.243 1.00 82.62 99 ILE A C 1
ATOM 763 O O . ILE A 1 99 ? -9.957 19.085 19.529 1.00 82.62 99 ILE A O 1
ATOM 767 N N . SER A 1 100 ? -8.759 20.351 18.105 1.00 86.56 100 SER A N 1
ATOM 768 C CA . SER A 1 100 ? -9.733 20.319 17.015 1.00 86.56 100 SER A CA 1
ATOM 769 C C . SER A 1 100 ? -9.493 19.121 16.087 1.00 86.56 100 SER A C 1
ATOM 771 O O . SER A 1 100 ? -8.378 18.599 15.994 1.00 86.56 100 SER A O 1
ATOM 773 N N . THR A 1 101 ? -10.516 18.718 15.330 1.00 85.94 101 THR A N 1
ATOM 774 C CA . THR A 1 101 ? -10.390 17.683 14.285 1.00 85.94 101 THR A CA 1
ATOM 775 C C . THR A 1 101 ? -9.409 18.089 13.181 1.00 85.94 101 THR A C 1
ATOM 777 O O . THR A 1 101 ? -8.701 17.237 12.644 1.00 85.94 101 THR A O 1
ATOM 780 N N . CYS A 1 102 ? -9.307 19.387 12.870 1.00 87.50 102 CYS A N 1
ATOM 781 C CA . CYS A 1 102 ? -8.313 19.920 11.935 1.00 87.50 102 CYS A CA 1
ATOM 782 C C . CYS A 1 102 ? -6.883 19.725 12.452 1.00 87.50 102 CYS A C 1
ATOM 784 O O . CYS A 1 102 ? -6.020 19.283 11.699 1.00 87.50 102 CYS A O 1
ATOM 786 N N . SER A 1 103 ? -6.650 19.970 13.743 1.00 89.75 103 SER A N 1
ATOM 787 C CA . SER A 1 103 ? -5.335 19.769 14.358 1.00 89.75 103 SER A CA 1
ATOM 788 C C . SER A 1 103 ? -4.932 18.290 14.367 1.00 89.75 103 SER A C 1
ATOM 790 O O . SER A 1 103 ? -3.793 17.972 14.050 1.00 89.75 103 SER A O 1
ATOM 792 N N . LEU A 1 104 ? -5.869 17.372 14.647 1.00 90.19 104 LEU A N 1
ATOM 793 C CA . LEU A 1 104 ? -5.611 15.925 14.564 1.00 90.19 104 LEU A CA 1
ATOM 794 C C . LEU A 1 104 ? -5.271 15.469 13.149 1.00 90.19 104 LEU A C 1
ATOM 796 O O . LEU A 1 104 ? -4.361 14.664 12.962 1.00 90.19 104 LEU A O 1
ATOM 800 N N . LYS A 1 105 ? -5.995 15.995 12.157 1.00 91.81 105 LYS A N 1
ATOM 801 C CA . LYS A 1 105 ? -5.704 15.742 10.748 1.00 91.81 105 LYS A CA 1
ATOM 802 C C . LYS A 1 105 ? -4.258 16.130 10.430 1.00 91.81 105 LYS A C 1
ATOM 804 O O . LYS A 1 105 ? -3.529 15.323 9.874 1.00 91.81 105 LYS A O 1
ATOM 809 N N . GLU A 1 106 ? -3.851 17.351 10.759 1.00 90.31 106 GLU A N 1
ATOM 810 C CA . GLU A 1 106 ? -2.498 17.840 10.458 1.00 90.31 106 GLU A CA 1
ATOM 811 C C . GLU A 1 106 ? -1.408 17.089 11.231 1.00 90.31 106 GLU A C 1
ATOM 813 O O . GLU A 1 106 ? -0.301 16.913 10.717 1.00 90.31 106 GLU A O 1
ATOM 818 N N . ALA A 1 107 ? -1.729 16.627 12.441 1.00 90.38 107 ALA A N 1
ATOM 819 C CA . ALA A 1 107 ? -0.805 15.914 13.307 1.00 90.38 107 ALA A CA 1
ATOM 820 C C . ALA A 1 107 ? -0.559 14.463 12.875 1.00 90.38 107 ALA A C 1
ATOM 822 O O . ALA A 1 107 ? 0.593 14.043 12.814 1.00 90.38 107 ALA A O 1
ATOM 823 N N . TYR A 1 108 ? -1.618 13.699 12.597 1.00 91.44 108 TYR A N 1
ATOM 824 C CA . TYR A 1 108 ? -1.536 12.237 12.479 1.00 91.44 108 TYR A CA 1
ATOM 825 C C . TYR A 1 108 ? -1.801 11.696 11.077 1.00 91.44 108 TYR A C 1
ATOM 827 O O . TYR A 1 108 ? -1.459 10.547 10.800 1.00 91.44 108 TYR A O 1
ATOM 835 N N . VAL A 1 109 ? -2.410 12.485 10.190 1.00 92.62 109 VAL A N 1
ATOM 836 C CA . VAL A 1 109 ? -2.774 12.027 8.848 1.00 92.62 109 VAL A CA 1
ATOM 837 C C . VAL A 1 109 ? -1.716 12.483 7.851 1.00 92.62 109 VAL A C 1
ATOM 839 O O . VAL A 1 109 ? -1.553 13.677 7.596 1.00 92.62 109 VAL A O 1
ATOM 842 N N . SER A 1 110 ? -1.002 11.530 7.255 1.00 89.06 110 SER A N 1
ATOM 843 C CA . SER A 1 110 ? 0.033 11.818 6.256 1.00 89.06 110 SER A CA 1
ATOM 844 C C . SER A 1 110 ? -0.547 12.012 4.861 1.00 89.06 110 SER A C 1
ATOM 846 O O . SER A 1 110 ? -0.059 12.849 4.099 1.00 89.06 110 SER A O 1
ATOM 848 N N . LYS A 1 111 ? -1.616 11.280 4.530 1.00 89.88 111 LYS A N 1
ATOM 849 C CA . LYS A 1 111 ? -2.243 11.305 3.208 1.00 89.88 111 LYS A CA 1
ATOM 850 C C . LYS A 1 111 ? -3.744 11.075 3.313 1.00 89.88 111 LYS A C 1
ATOM 852 O O . LYS A 1 111 ? -4.201 10.207 4.049 1.00 89.88 111 LYS A O 1
ATOM 857 N N . MET A 1 112 ? -4.510 11.835 2.532 1.00 92.56 112 MET A N 1
ATOM 858 C CA . MET A 1 112 ? -5.927 11.563 2.298 1.00 92.56 112 MET A CA 1
ATOM 859 C C . MET A 1 112 ? -6.252 11.622 0.822 1.00 92.56 112 MET A C 1
ATOM 861 O O . MET A 1 112 ? -5.849 12.554 0.126 1.00 92.56 112 MET A O 1
ATOM 865 N N . VAL A 1 113 ? -7.027 10.647 0.369 1.00 93.19 113 VAL A N 1
ATOM 866 C CA . VAL A 1 113 ? -7.526 10.573 -1.000 1.00 93.19 113 VAL A CA 1
ATOM 867 C C . VAL A 1 113 ? -9.030 10.344 -0.957 1.00 93.19 113 VAL A C 1
ATOM 869 O O . VAL A 1 113 ? -9.544 9.563 -0.153 1.00 93.19 113 VAL A O 1
ATOM 872 N N . LYS A 1 114 ? -9.743 11.051 -1.829 1.00 93.62 114 LYS A N 1
ATOM 873 C CA . LYS A 1 114 ? -11.177 10.894 -2.048 1.00 93.62 114 LYS A CA 1
ATOM 874 C C . LYS A 1 114 ? -11.406 10.711 -3.538 1.00 93.62 114 LYS A C 1
ATOM 876 O O . LYS A 1 114 ? -11.067 11.597 -4.318 1.00 93.62 114 LYS A O 1
ATOM 881 N N . VAL A 1 115 ? -11.991 9.580 -3.911 1.00 91.62 115 VAL A N 1
ATOM 882 C CA . VAL A 1 115 ? -12.390 9.279 -5.284 1.00 91.62 115 VAL A CA 1
ATOM 883 C C . VAL A 1 115 ? -13.894 9.076 -5.295 1.00 91.62 115 VAL A C 1
ATOM 885 O O . VAL A 1 115 ? -14.419 8.207 -4.605 1.00 91.62 115 VAL A O 1
ATOM 888 N N . ASN A 1 116 ? -14.585 9.925 -6.048 1.00 90.19 116 ASN A N 1
ATOM 889 C CA . ASN A 1 116 ? -16.024 9.841 -6.239 1.00 90.19 116 ASN A CA 1
ATOM 890 C C . ASN A 1 116 ? -16.341 10.045 -7.721 1.00 90.19 116 ASN A C 1
ATOM 892 O O . ASN A 1 116 ? -16.517 11.177 -8.175 1.00 90.19 116 ASN A O 1
ATOM 896 N N . GLN A 1 117 ? -16.345 8.956 -8.483 1.00 86.38 117 GLN A N 1
ATOM 897 C CA . GLN A 1 117 ? -16.755 8.978 -9.881 1.00 86.38 117 GLN A CA 1
ATOM 898 C C . GLN A 1 117 ? -18.246 8.658 -9.973 1.00 86.38 117 GLN A C 1
ATOM 900 O O . GLN A 1 117 ? -18.671 7.536 -9.711 1.00 86.38 117 GLN A O 1
ATOM 905 N N . CYS A 1 118 ? -19.041 9.646 -10.383 1.00 72.56 118 CYS A N 1
ATOM 906 C CA . CYS A 1 118 ? -20.499 9.528 -10.488 1.00 72.56 118 CYS A CA 1
ATOM 907 C C . CYS A 1 118 ? -20.981 8.746 -11.729 1.00 72.56 118 CYS A C 1
ATOM 909 O O . CYS A 1 118 ? -22.159 8.803 -12.070 1.00 72.56 118 CYS A O 1
ATOM 911 N N . THR A 1 119 ? -20.090 8.054 -12.440 1.00 78.75 119 THR A N 1
ATOM 912 C CA . THR A 1 119 ? -20.439 7.222 -13.598 1.00 78.75 119 THR A CA 1
ATOM 913 C C . THR A 1 119 ? -20.890 5.829 -13.154 1.00 78.75 119 THR A C 1
ATOM 915 O O . THR A 1 119 ? -20.524 5.348 -12.080 1.00 78.75 119 THR A O 1
ATOM 918 N N . VAL A 1 120 ? -21.695 5.149 -13.977 1.00 73.38 120 VAL A N 1
ATOM 919 C CA . VAL A 1 120 ? -22.094 3.755 -13.719 1.00 73.38 120 VAL A CA 1
ATOM 920 C C . VAL A 1 120 ? -20.841 2.872 -13.707 1.00 73.38 120 VAL A C 1
ATOM 922 O O . VAL A 1 120 ? -20.068 2.872 -14.665 1.00 73.38 120 VAL A O 1
ATOM 925 N N . GLY A 1 121 ? -20.609 2.158 -12.601 1.00 71.88 121 GLY A N 1
ATOM 926 C CA . GLY A 1 121 ? -19.371 1.398 -12.378 1.00 71.88 121 GLY A CA 1
ATOM 927 C C . GLY A 1 121 ? -18.130 2.274 -12.150 1.00 71.88 121 GLY A C 1
ATOM 928 O O . GLY A 1 121 ? -17.013 1.835 -12.423 1.00 71.88 121 GLY A O 1
ATOM 929 N N . GLY A 1 122 ? -18.312 3.529 -11.731 1.00 82.62 122 GLY A N 1
ATOM 930 C CA . GLY A 1 122 ? -17.231 4.421 -11.322 1.00 82.62 122 GLY A CA 1
ATOM 931 C C . GLY A 1 122 ? -16.598 4.006 -9.992 1.00 82.62 122 GLY A C 1
ATOM 932 O O . GLY A 1 122 ? -17.219 3.338 -9.159 1.00 82.62 122 GLY A O 1
ATOM 933 N N . ASP A 1 123 ? -15.349 4.420 -9.794 1.00 89.62 123 ASP A N 1
ATOM 934 C CA . ASP A 1 123 ? -14.646 4.223 -8.529 1.00 89.62 123 ASP A CA 1
ATOM 935 C C . ASP A 1 123 ? -15.209 5.165 -7.445 1.00 89.62 123 ASP A C 1
ATOM 937 O O . ASP A 1 123 ? -15.249 6.390 -7.615 1.00 89.62 123 ASP A O 1
ATOM 941 N N . ARG A 1 124 ? -15.614 4.592 -6.307 1.00 92.31 124 ARG A N 1
ATOM 942 C CA . ARG A 1 124 ? -16.072 5.298 -5.102 1.00 92.31 124 ARG A CA 1
ATOM 943 C C . ARG A 1 124 ? -15.353 4.743 -3.880 1.00 92.31 124 ARG A C 1
ATOM 945 O O . ARG A 1 124 ? -15.681 3.667 -3.380 1.00 92.31 124 ARG A O 1
ATOM 952 N N . TRP A 1 125 ? -14.347 5.476 -3.414 1.00 93.88 125 TRP A N 1
ATOM 953 C CA . TRP A 1 125 ? -13.544 5.076 -2.263 1.00 93.88 125 TRP A CA 1
ATOM 954 C C . TRP A 1 125 ? -12.809 6.259 -1.631 1.00 93.88 125 TRP A C 1
ATOM 956 O O . TRP A 1 125 ? -12.555 7.291 -2.261 1.00 93.88 125 TRP A O 1
ATOM 966 N N . SER A 1 126 ? -12.442 6.105 -0.364 1.00 94.75 126 SER A N 1
ATOM 967 C CA . SER A 1 126 ? -11.603 7.043 0.375 1.00 94.75 126 SER A CA 1
ATOM 968 C C . SER A 1 126 ? -10.423 6.317 1.006 1.00 94.75 126 SER A C 1
ATOM 970 O O . SER A 1 126 ? -10.521 5.141 1.333 1.00 94.75 126 SER A O 1
ATOM 972 N N . LEU A 1 127 ? -9.297 7.002 1.163 1.00 95.06 127 LEU A N 1
ATOM 973 C CA . LEU A 1 127 ? -8.104 6.467 1.810 1.00 95.06 127 LEU A CA 1
ATOM 974 C C . LEU A 1 127 ? -7.560 7.500 2.785 1.00 95.06 127 LEU A C 1
ATOM 976 O O . LEU A 1 127 ? -7.461 8.680 2.437 1.00 95.06 127 LEU A O 1
ATOM 980 N N . ILE A 1 128 ? -7.213 7.048 3.986 1.00 95.12 128 ILE A N 1
ATOM 981 C CA . ILE A 1 128 ? -6.603 7.843 5.048 1.00 95.12 128 ILE A CA 1
ATOM 982 C C . ILE A 1 128 ? -5.379 7.075 5.556 1.00 95.12 128 ILE A C 1
ATOM 984 O O . ILE A 1 128 ? -5.529 6.052 6.220 1.00 95.12 128 ILE A O 1
ATOM 988 N N . SER A 1 129 ? -4.181 7.570 5.245 1.00 92.50 129 SER A N 1
ATOM 989 C CA . SER A 1 129 ? -2.924 7.010 5.754 1.00 92.50 129 SER A CA 1
ATOM 990 C C . SER A 1 129 ? -2.542 7.717 7.053 1.00 92.50 129 SER A C 1
ATOM 992 O O . SER A 1 129 ? -2.530 8.954 7.126 1.00 92.50 129 SER A O 1
ATOM 994 N N . LEU A 1 130 ? -2.247 6.929 8.082 1.00 91.00 130 LEU A N 1
ATOM 995 C CA . LEU A 1 130 ? -1.920 7.385 9.427 1.00 91.00 130 LEU A CA 1
ATOM 996 C C . LEU A 1 130 ? -0.433 7.190 9.723 1.00 91.00 130 LEU A C 1
ATOM 998 O O . LEU A 1 130 ? 0.153 6.166 9.378 1.00 91.00 130 LEU A O 1
ATOM 1002 N N . GLY A 1 131 ? 0.148 8.159 10.431 1.00 81.44 131 GLY A N 1
ATOM 1003 C CA . GLY A 1 131 ? 1.552 8.145 10.838 1.00 81.44 131 GLY A CA 1
ATOM 1004 C C . GLY A 1 131 ? 2.475 8.758 9.786 1.00 81.44 131 GLY A C 1
ATOM 1005 O O . GLY A 1 131 ? 2.121 8.893 8.613 1.00 81.44 131 GLY A O 1
ATOM 1006 N N . ASN A 1 132 ? 3.649 9.218 10.228 1.00 62.69 132 ASN A N 1
ATOM 1007 C CA . ASN A 1 132 ? 4.571 9.977 9.383 1.00 62.69 132 ASN A CA 1
ATOM 1008 C C . ASN A 1 132 ? 6.045 9.821 9.795 1.00 62.69 132 ASN A C 1
ATOM 1010 O O . ASN A 1 132 ? 6.764 10.805 9.975 1.00 62.69 132 ASN A O 1
ATOM 1014 N N . SER A 1 133 ? 6.508 8.591 9.948 1.00 54.66 133 SER A N 1
ATOM 1015 C CA . SER A 1 133 ? 7.906 8.302 10.270 1.00 54.66 133 SER A CA 1
ATOM 1016 C C . SER A 1 133 ? 8.325 6.984 9.632 1.00 54.66 133 SER A C 1
ATOM 1018 O O . SER A 1 133 ? 7.487 6.110 9.441 1.00 54.66 133 SER A O 1
ATOM 1020 N N . ARG A 1 134 ? 9.615 6.882 9.269 1.00 54.38 134 ARG A N 1
ATOM 1021 C CA . ARG A 1 134 ? 10.268 5.684 8.708 1.00 54.38 134 ARG A CA 1
ATOM 1022 C C . ARG A 1 134 ? 9.846 4.444 9.514 1.00 54.38 134 ARG A C 1
ATOM 1024 O O . ARG A 1 134 ? 10.336 4.261 10.624 1.00 54.38 134 ARG A O 1
ATOM 1031 N N . GLY A 1 135 ? 8.899 3.664 8.999 1.00 56.56 135 GLY A N 1
ATOM 1032 C CA . GLY A 1 135 ? 8.283 2.557 9.725 1.00 56.56 135 GLY A CA 1
ATOM 1033 C C . GLY A 1 135 ? 6.913 2.174 9.168 1.00 56.56 135 GLY A C 1
ATOM 1034 O O . GLY A 1 135 ? 6.464 2.726 8.165 1.00 56.56 135 GLY A O 1
ATOM 1035 N N . ARG A 1 136 ? 6.266 1.216 9.840 1.00 71.31 136 ARG A N 1
ATOM 1036 C CA . ARG A 1 136 ? 5.009 0.600 9.403 1.00 71.31 136 ARG A CA 1
ATOM 1037 C C . ARG A 1 136 ? 3.817 1.543 9.567 1.00 71.31 136 ARG A C 1
ATOM 1039 O O . ARG A 1 136 ? 3.373 1.785 10.691 1.00 71.31 136 ARG A O 1
ATOM 1046 N N . GLY A 1 137 ? 3.324 2.084 8.453 1.00 79.94 137 GLY A N 1
ATOM 1047 C CA . GLY A 1 137 ? 2.130 2.926 8.410 1.00 79.94 137 GLY A CA 1
ATOM 1048 C C . GLY A 1 137 ? 0.840 2.114 8.521 1.00 79.94 137 GLY A C 1
ATOM 1049 O O . GLY A 1 137 ? 0.827 0.903 8.296 1.00 79.94 137 GLY A O 1
ATOM 1050 N N . VAL A 1 138 ? -0.264 2.784 8.862 1.00 90.38 138 VAL A N 1
ATOM 1051 C CA . VAL A 1 138 ? -1.610 2.194 8.774 1.00 90.38 138 VAL A CA 1
ATOM 1052 C C . VAL A 1 138 ? -2.389 2.931 7.698 1.00 90.38 138 VAL A C 1
ATOM 1054 O O . VAL A 1 138 ? -2.641 4.131 7.829 1.00 90.38 138 VAL A O 1
ATOM 1057 N N . GLU A 1 139 ? -2.797 2.221 6.650 1.00 92.94 139 GLU A N 1
ATOM 1058 C CA . GLU A 1 139 ? -3.671 2.759 5.612 1.00 92.94 139 GLU A CA 1
ATOM 1059 C C . GLU A 1 139 ? -5.098 2.253 5.826 1.00 92.94 139 GLU A C 1
ATOM 1061 O O . GLU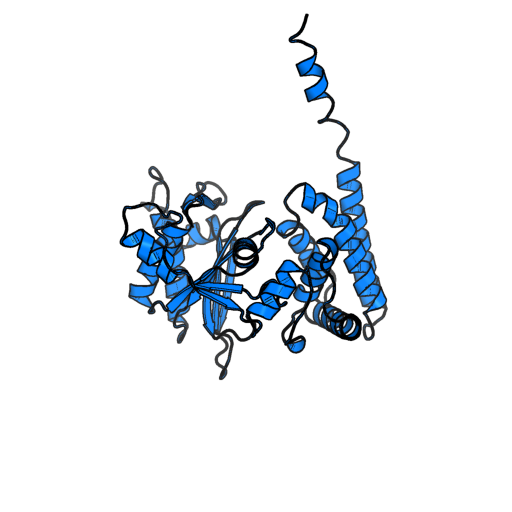 A 1 139 ? -5.389 1.063 5.723 1.00 92.94 139 GLU A O 1
ATOM 1066 N N . LEU A 1 140 ? -6.012 3.177 6.125 1.00 94.62 140 LEU A N 1
ATOM 1067 C CA . LEU A 1 140 ? -7.437 2.887 6.239 1.00 94.62 140 LEU A CA 1
ATOM 1068 C C . LEU A 1 140 ? -8.118 3.246 4.919 1.00 94.62 140 LEU A C 1
ATOM 1070 O O . LEU A 1 140 ? -8.207 4.420 4.543 1.00 94.62 140 LEU A O 1
ATOM 1074 N N . LYS A 1 141 ? -8.598 2.231 4.207 1.00 95.25 141 LYS A N 1
ATOM 1075 C CA . LYS A 1 141 ? -9.244 2.346 2.904 1.00 95.25 141 LYS A CA 1
ATOM 1076 C C . LYS A 1 141 ? -10.728 2.024 3.034 1.00 95.25 141 LYS A C 1
ATOM 1078 O O . LYS A 1 141 ? -11.099 0.939 3.449 1.00 95.25 141 LYS A O 1
ATOM 1083 N N . PHE A 1 142 ? -11.585 2.953 2.650 1.00 95.00 142 PHE A N 1
ATOM 1084 C CA . PHE A 1 142 ? -13.039 2.845 2.739 1.00 95.00 142 PHE A CA 1
ATOM 1085 C C . PHE A 1 142 ? -13.593 2.679 1.331 1.00 95.00 142 PHE A C 1
ATOM 1087 O O . PHE A 1 142 ? -13.432 3.583 0.507 1.00 95.00 142 PHE A O 1
ATOM 1094 N N . VAL A 1 143 ? -14.176 1.523 1.028 1.00 93.38 143 VAL A N 1
ATOM 1095 C CA . VAL A 1 143 ? -14.507 1.113 -0.341 1.00 93.38 143 VAL A CA 1
ATOM 1096 C C . VAL A 1 143 ? -15.998 0.823 -0.463 1.00 93.38 143 VAL A C 1
ATOM 1098 O O . VAL A 1 143 ? -16.534 0.004 0.272 1.00 93.38 143 VAL A O 1
ATOM 1101 N N . ASP A 1 144 ? -16.632 1.489 -1.427 1.00 91.31 144 ASP A N 1
ATOM 1102 C CA . ASP A 1 144 ? -17.973 1.165 -1.936 1.00 91.31 144 ASP A CA 1
ATOM 1103 C C . ASP A 1 144 ? -17.823 0.421 -3.270 1.00 91.31 144 ASP A C 1
ATOM 1105 O O . ASP A 1 144 ? -18.223 -0.729 -3.417 1.00 91.31 144 ASP A O 1
ATOM 1109 N N . SER A 1 145 ? -17.128 1.049 -4.224 1.00 88.88 145 SER A N 1
ATOM 1110 C CA . SER A 1 145 ? -16.849 0.480 -5.543 1.00 88.88 145 SER A CA 1
ATOM 1111 C C . SER A 1 145 ? -15.404 0.762 -5.942 1.00 88.88 145 SER A C 1
ATOM 1113 O O . SER A 1 145 ? -14.939 1.905 -5.887 1.00 88.88 145 SER A O 1
ATOM 1115 N N . MET A 1 146 ? -14.683 -0.277 -6.357 1.00 88.00 146 MET A N 1
ATOM 1116 C CA . MET A 1 146 ? -13.309 -0.171 -6.837 1.00 88.00 146 MET A CA 1
ATOM 1117 C C . MET A 1 146 ? -13.056 -1.168 -7.957 1.00 88.00 146 MET A C 1
ATOM 1119 O O . MET A 1 146 ? -13.121 -2.378 -7.744 1.00 88.00 146 MET A O 1
ATOM 1123 N N . ARG A 1 147 ? -12.706 -0.655 -9.136 1.00 84.56 147 ARG A N 1
ATOM 1124 C CA . ARG A 1 147 ? -12.362 -1.485 -10.297 1.00 84.56 147 ARG A CA 1
ATOM 1125 C C . ARG A 1 147 ? -10.981 -2.115 -10.134 1.00 84.56 147 ARG A C 1
ATOM 1127 O O . ARG A 1 147 ? -10.813 -3.303 -10.350 1.00 84.56 147 ARG A O 1
ATOM 1134 N N . ARG A 1 148 ? -10.013 -1.321 -9.670 1.00 82.31 148 ARG A N 1
ATOM 1135 C CA . ARG A 1 148 ? -8.589 -1.687 -9.648 1.00 82.31 148 ARG A CA 1
ATOM 1136 C C . ARG A 1 148 ? -8.153 -2.100 -8.255 1.00 82.31 148 ARG A C 1
ATOM 1138 O O . ARG A 1 148 ? -7.723 -1.263 -7.459 1.00 82.31 148 ARG A O 1
ATOM 1145 N N . GLN A 1 149 ? -8.321 -3.377 -7.948 1.00 83.12 149 GLN A N 1
ATOM 1146 C CA . GLN A 1 149 ? -8.081 -3.890 -6.598 1.00 83.12 149 GLN A CA 1
ATOM 1147 C C . GLN A 1 149 ? -6.682 -4.492 -6.408 1.00 83.12 149 GLN A C 1
ATOM 1149 O O . GLN A 1 149 ? -6.252 -4.625 -5.266 1.00 83.12 149 GLN A O 1
ATOM 1154 N N . PHE A 1 150 ? -5.964 -4.799 -7.494 1.00 88.31 150 PHE A N 1
ATOM 1155 C CA . PHE A 1 150 ? -4.612 -5.367 -7.463 1.00 88.31 150 PHE A CA 1
ATOM 1156 C C . PHE A 1 150 ? -3.779 -4.931 -8.678 1.00 88.31 150 PHE A C 1
ATOM 1158 O O . PHE A 1 150 ? -4.328 -4.477 -9.681 1.00 88.31 150 PHE A O 1
ATOM 1165 N N . GLU A 1 151 ? -2.454 -5.088 -8.595 1.00 88.62 151 GLU A N 1
ATOM 1166 C CA . GLU A 1 151 ? -1.542 -4.873 -9.731 1.00 88.62 151 GLU A CA 1
ATOM 1167 C C . GLU A 1 151 ? -0.960 -6.200 -10.249 1.00 88.62 151 GLU A C 1
ATOM 1169 O O . GLU A 1 151 ? -0.954 -6.456 -11.459 1.00 88.62 151 GLU A O 1
ATOM 1174 N N . PHE A 1 152 ? -0.531 -7.077 -9.336 1.00 92.69 152 PHE A N 1
ATOM 1175 C CA . PHE A 1 152 ? -0.033 -8.419 -9.624 1.00 92.69 152 PHE A CA 1
ATOM 1176 C C . PHE A 1 152 ? -0.761 -9.469 -8.768 1.00 92.69 152 PHE A C 1
ATOM 1178 O O . PHE A 1 152 ? -1.497 -9.168 -7.831 1.00 92.69 152 PHE A O 1
ATOM 1185 N N . SER A 1 153 ? -0.583 -10.746 -9.099 1.00 93.38 153 SER A N 1
ATOM 1186 C CA . SER A 1 153 ? -1.185 -11.845 -8.336 1.00 93.38 153 SER A CA 1
ATOM 1187 C C . SER A 1 153 ? -0.702 -11.883 -6.885 1.00 93.38 153 SER A C 1
ATOM 1189 O O . SER A 1 153 ? -1.465 -12.220 -5.987 1.00 93.38 153 SER A O 1
ATOM 1191 N N . VAL A 1 154 ? 0.560 -11.520 -6.653 1.00 91.12 154 VAL A N 1
ATOM 1192 C CA . VAL A 1 154 ? 1.232 -11.642 -5.352 1.00 91.12 154 VAL A CA 1
ATOM 1193 C C . VAL A 1 154 ? 0.744 -10.636 -4.311 1.00 91.12 154 VAL A C 1
ATOM 1195 O O . VAL A 1 154 ? 0.961 -10.865 -3.134 1.00 91.12 154 VAL A O 1
ATOM 1198 N N . ASP A 1 155 ? 0.078 -9.556 -4.725 1.00 88.31 155 ASP A N 1
ATOM 1199 C CA . ASP A 1 155 ? -0.501 -8.516 -3.861 1.00 88.31 155 ASP A CA 1
ATOM 1200 C C . ASP A 1 155 ? -2.036 -8.483 -3.916 1.00 88.31 155 ASP A C 1
ATOM 1202 O O . ASP A 1 155 ? -2.655 -7.493 -3.535 1.00 88.31 155 ASP A O 1
ATOM 1206 N N . SER A 1 156 ? -2.653 -9.552 -4.419 1.00 92.50 156 SER A N 1
ATOM 1207 C CA . SER A 1 156 ? -4.100 -9.633 -4.650 1.00 92.50 156 SER A CA 1
ATOM 1208 C C . SER A 1 156 ? -4.896 -10.236 -3.488 1.00 92.50 156 SER A C 1
ATOM 1210 O O . SER A 1 156 ? -6.100 -10.460 -3.619 1.00 92.50 156 SER A O 1
ATOM 1212 N N . PHE A 1 157 ? -4.241 -10.564 -2.377 1.00 94.69 157 PHE A N 1
ATOM 1213 C CA . PHE A 1 157 ? -4.873 -11.269 -1.267 1.00 94.69 157 PHE A CA 1
ATOM 1214 C C . PHE A 1 157 ? -5.607 -10.317 -0.332 1.00 94.69 157 PHE A C 1
ATOM 1216 O O . PHE A 1 157 ? -5.053 -9.315 0.114 1.00 94.69 157 PHE A O 1
ATOM 1223 N N . GLN A 1 158 ? -6.833 -10.686 0.022 1.00 95.12 158 GLN A N 1
ATOM 1224 C CA . GLN A 1 158 ? -7.642 -10.006 1.021 1.00 95.12 158 GLN A CA 1
ATOM 1225 C C . GLN A 1 158 ? -8.104 -11.013 2.071 1.00 95.12 158 GLN A C 1
ATOM 1227 O O . GLN A 1 158 ? -8.706 -12.027 1.736 1.00 95.12 158 GLN A O 1
ATOM 1232 N N . ILE A 1 159 ? -7.831 -10.747 3.345 1.00 95.44 159 ILE A N 1
ATOM 1233 C CA . ILE A 1 159 ? -8.221 -11.629 4.451 1.00 95.44 159 ILE A CA 1
ATOM 1234 C C . ILE A 1 159 ? -9.380 -10.985 5.199 1.00 95.44 159 ILE A C 1
ATOM 1236 O O . ILE A 1 159 ? -9.216 -9.902 5.759 1.00 95.44 159 ILE A O 1
ATOM 1240 N N . VAL A 1 160 ? -10.536 -11.646 5.223 1.00 95.19 160 VAL A N 1
ATOM 1241 C CA . VAL A 1 160 ? -11.741 -11.168 5.910 1.00 95.19 160 VAL A CA 1
ATOM 1242 C C . VAL A 1 160 ? -11.545 -11.284 7.422 1.00 95.19 160 VAL A C 1
ATOM 1244 O O . VAL A 1 160 ? -11.361 -12.375 7.958 1.00 95.19 160 VAL A O 1
ATOM 1247 N N . LEU A 1 161 ? -11.580 -10.153 8.124 1.00 94.38 161 LEU A N 1
ATOM 1248 C CA . LEU A 1 161 ? -11.250 -10.054 9.547 1.00 94.38 161 LEU A CA 1
ATOM 1249 C C . LEU A 1 161 ? -12.458 -10.223 10.475 1.00 94.38 161 LEU A C 1
ATOM 1251 O O . LEU A 1 161 ? -12.265 -10.362 11.679 1.00 94.38 161 LEU A O 1
ATOM 1255 N N . ASP A 1 162 ? -13.687 -10.226 9.957 1.00 91.81 162 ASP A N 1
ATOM 1256 C CA . ASP A 1 162 ? -14.910 -10.205 10.773 1.00 91.81 162 ASP A CA 1
ATOM 1257 C C . ASP A 1 162 ? -14.999 -11.357 11.778 1.00 91.81 162 ASP A C 1
ATOM 1259 O O . ASP A 1 162 ? -15.232 -11.118 12.962 1.00 91.81 162 ASP A O 1
ATOM 1263 N N . SER A 1 163 ? -14.736 -12.592 11.343 1.00 91.88 163 SER A N 1
ATOM 1264 C CA . SER A 1 163 ? -14.740 -13.776 12.213 1.00 91.88 163 SER A CA 1
ATOM 1265 C C . SER A 1 163 ? -13.698 -13.678 13.334 1.00 91.88 163 SER A C 1
ATOM 1267 O O . SER A 1 163 ? -13.950 -14.091 14.466 1.00 91.88 163 SER A O 1
ATOM 1269 N N . LEU A 1 164 ? -12.534 -13.093 13.034 1.00 92.00 164 LEU A N 1
ATOM 1270 C CA . LEU A 1 164 ? -11.454 -12.885 13.997 1.00 92.00 164 LEU A CA 1
ATOM 1271 C C . LEU A 1 164 ? -11.799 -11.766 14.992 1.00 92.00 164 LEU A C 1
ATOM 1273 O O . LEU A 1 164 ? -11.601 -11.921 16.194 1.00 92.00 164 LEU A O 1
ATOM 1277 N N . LEU A 1 165 ? -12.353 -10.652 14.510 1.00 89.94 165 LEU A N 1
ATOM 1278 C CA . LEU A 1 165 ? -12.801 -9.540 15.350 1.00 89.94 165 LEU A CA 1
ATOM 1279 C C . LEU A 1 165 ? -13.952 -9.962 16.272 1.00 89.94 165 LEU A C 1
ATOM 1281 O O . LEU A 1 165 ? -13.951 -9.600 17.447 1.00 89.94 165 LEU A O 1
ATOM 1285 N N . LEU A 1 166 ? -14.902 -10.755 15.767 1.00 89.12 166 LEU A N 1
ATOM 1286 C CA . LEU A 1 166 ? -15.997 -11.312 16.558 1.00 89.12 166 LEU A CA 1
ATOM 1287 C C . LEU A 1 166 ? -15.469 -12.232 17.661 1.00 89.12 166 LEU A C 1
ATOM 1289 O O . LEU A 1 166 ? -15.883 -12.103 18.811 1.00 89.12 166 LEU A O 1
ATOM 1293 N N . PHE A 1 167 ? -14.511 -13.105 17.336 1.00 90.25 167 PHE A N 1
ATOM 1294 C CA . PHE A 1 167 ? -13.866 -13.970 18.320 1.00 90.25 167 PHE A CA 1
ATOM 1295 C C . PHE A 1 167 ? -13.254 -13.159 19.467 1.00 90.25 167 PHE A C 1
ATOM 1297 O O . PHE A 1 167 ? -13.543 -13.443 20.624 1.00 90.25 167 PHE A O 1
ATOM 1304 N N . TYR A 1 168 ? -12.498 -12.099 19.167 1.00 87.50 168 TYR A N 1
ATOM 1305 C CA . TYR A 1 168 ? -11.917 -11.236 20.203 1.00 87.50 168 TYR A CA 1
ATOM 1306 C C . TYR A 1 168 ? -12.954 -10.481 21.047 1.00 87.50 168 TYR A C 1
ATOM 1308 O O . TYR A 1 168 ? -12.649 -10.098 22.173 1.00 87.50 168 TYR A O 1
ATOM 1316 N N . ARG A 1 169 ? -14.160 -10.228 20.521 1.00 84.62 169 ARG A N 1
ATOM 1317 C CA . ARG A 1 169 ? -15.243 -9.586 21.286 1.00 84.62 169 ARG A CA 1
ATOM 1318 C C . ARG A 1 169 ? -15.991 -10.564 22.186 1.00 84.62 169 ARG A C 1
ATOM 1320 O O . ARG A 1 169 ? -16.505 -10.143 23.216 1.00 84.62 169 ARG A O 1
ATOM 1327 N N . CYS A 1 170 ? -16.102 -11.826 21.778 1.00 86.56 170 CYS A N 1
ATOM 1328 C CA . CYS A 1 170 ? -16.944 -12.818 22.447 1.00 86.56 170 CYS A CA 1
ATOM 1329 C C . CYS A 1 170 ? -16.165 -13.818 23.312 1.00 86.56 170 CYS A C 1
ATOM 1331 O O . CYS A 1 170 ? -16.757 -14.416 24.205 1.00 86.56 170 CYS A O 1
ATOM 1333 N N . SER A 1 171 ? -14.875 -14.029 23.045 1.00 84.06 171 SER A N 1
ATOM 1334 C CA . SER A 1 171 ? -14.034 -14.993 23.755 1.00 84.06 171 SER A CA 1
ATOM 1335 C C . SER A 1 171 ? -13.026 -14.287 24.656 1.00 84.06 171 SER A C 1
ATOM 1337 O O . SER A 1 171 ? -12.218 -13.487 24.192 1.00 84.06 171 SER A O 1
ATOM 1339 N N . GLU A 1 172 ? -13.021 -14.652 25.936 1.00 79.25 172 GLU A N 1
ATOM 1340 C CA . GLU A 1 172 ? -11.968 -14.269 26.888 1.00 79.25 172 GLU A CA 1
ATOM 1341 C C . GLU A 1 172 ? -10.734 -15.183 26.787 1.00 79.25 172 GLU A C 1
ATOM 1343 O O . GLU A 1 172 ? -9.658 -14.847 27.283 1.00 79.25 172 GLU A O 1
ATOM 1348 N N . LEU A 1 173 ? -10.874 -16.344 26.133 1.00 85.25 173 LEU A N 1
ATOM 1349 C CA . LEU A 1 173 ? -9.790 -17.304 25.951 1.00 85.25 173 LEU A CA 1
ATOM 1350 C C . LEU A 1 173 ? -8.873 -16.891 24.789 1.00 85.25 173 LEU A C 1
ATOM 1352 O O . LEU A 1 173 ? -9.372 -16.465 23.739 1.00 85.25 173 LEU A O 1
ATOM 1356 N N . PRO A 1 174 ? -7.544 -17.062 24.938 1.00 86.06 174 PRO A N 1
ATOM 1357 C CA . PRO A 1 174 ? -6.598 -16.804 23.863 1.00 86.06 174 PRO A CA 1
ATOM 1358 C C . PRO A 1 174 ? -6.765 -17.815 22.723 1.00 86.06 174 PRO A C 1
ATOM 1360 O O . PRO A 1 174 ? -7.189 -18.955 22.926 1.00 86.06 174 PRO A O 1
ATOM 1363 N N . ILE A 1 175 ? -6.379 -17.397 21.518 1.00 89.75 175 ILE A N 1
ATOM 1364 C CA . ILE A 1 175 ? -6.316 -18.280 20.352 1.00 89.75 175 ILE A CA 1
ATOM 1365 C C . ILE A 1 175 ? -5.245 -19.352 20.600 1.00 89.75 175 ILE A C 1
ATOM 1367 O O . ILE A 1 175 ? -4.128 -19.037 21.009 1.00 89.75 175 ILE A O 1
ATOM 1371 N N . SER A 1 176 ? -5.584 -20.612 20.337 1.00 90.44 176 SER A N 1
ATOM 1372 C CA . SER A 1 176 ? -4.671 -21.759 20.417 1.00 90.44 176 SER A CA 1
ATOM 1373 C C . SER A 1 176 ? -4.843 -22.672 19.204 1.00 90.44 176 SER A C 1
ATOM 1375 O O . SER A 1 176 ? -5.820 -22.540 18.473 1.00 90.44 176 SER A O 1
ATOM 1377 N N . GLU A 1 177 ? -3.940 -23.636 19.007 1.00 89.06 177 GLU A N 1
ATOM 1378 C CA . GLU A 1 177 ? -4.002 -24.597 17.890 1.00 89.06 177 GLU A CA 1
ATOM 1379 C C . GLU A 1 177 ? -5.291 -25.425 17.837 1.00 89.06 177 GLU A C 1
ATOM 1381 O O . GLU A 1 177 ? -5.641 -25.926 16.780 1.00 89.06 177 GLU A O 1
ATOM 1386 N N . ASN A 1 178 ? -6.011 -25.565 18.951 1.00 90.75 178 ASN A N 1
ATOM 1387 C CA . ASN A 1 178 ? -7.278 -26.303 19.002 1.00 90.75 178 ASN A CA 1
ATOM 1388 C C . ASN A 1 178 ? -8.491 -25.376 19.178 1.00 90.75 178 ASN A C 1
ATOM 1390 O O . ASN A 1 178 ? -9.624 -25.846 19.260 1.00 90.75 178 ASN A O 1
ATOM 1394 N N . PHE A 1 179 ? -8.261 -24.065 19.272 1.00 89.69 179 PHE A N 1
ATOM 1395 C CA . PHE A 1 179 ? -9.297 -23.073 19.522 1.00 89.69 179 PHE A CA 1
ATOM 1396 C C . PHE A 1 179 ? -8.969 -21.772 18.791 1.00 89.69 179 PHE A C 1
ATOM 1398 O O . PHE A 1 179 ? -8.318 -20.875 19.330 1.00 89.69 179 PHE A O 1
ATOM 1405 N N . TYR A 1 180 ? -9.413 -21.693 17.539 1.00 91.31 180 TYR A N 1
ATOM 1406 C CA . TYR A 1 180 ? -9.222 -20.541 16.669 1.00 91.31 180 TYR A CA 1
ATOM 1407 C C . TYR A 1 180 ? -10.465 -20.305 15.798 1.00 91.31 180 TYR A C 1
ATOM 1409 O O . TYR A 1 180 ? -11.160 -21.259 15.437 1.00 91.31 180 TYR A O 1
ATOM 1417 N N . PRO A 1 181 ? -10.779 -19.045 15.448 1.00 93.00 181 PRO A N 1
ATOM 1418 C CA . PRO A 1 181 ? -11.860 -18.757 14.516 1.00 93.00 181 PRO A CA 1
ATOM 1419 C C . PRO A 1 181 ? -11.482 -19.188 13.097 1.00 93.00 181 PRO A C 1
ATOM 1421 O O . PRO A 1 181 ? -10.327 -19.088 12.686 1.00 93.00 181 PRO A O 1
ATOM 1424 N N . THR A 1 182 ? -12.471 -19.608 12.310 1.00 92.81 182 THR A N 1
ATOM 1425 C CA . THR A 1 182 ? -12.270 -19.806 10.869 1.00 92.81 182 THR A CA 1
ATOM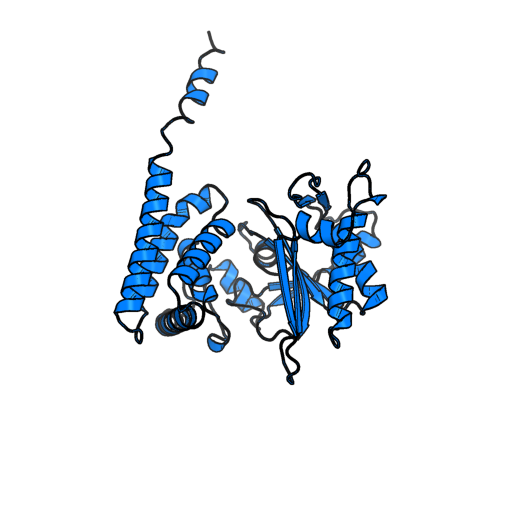 1426 C C . THR A 1 182 ? -12.185 -18.446 10.177 1.00 92.81 182 THR A C 1
ATOM 1428 O O . THR A 1 182 ? -13.116 -17.642 10.262 1.00 92.81 182 THR A O 1
ATOM 1431 N N . VAL A 1 183 ? -11.068 -18.190 9.496 1.00 93.94 183 VAL A N 1
ATOM 1432 C CA . VAL A 1 183 ? -10.790 -16.944 8.769 1.00 93.94 183 VAL A CA 1
ATOM 1433 C C . VAL A 1 183 ? -10.729 -17.249 7.275 1.00 93.94 183 VAL A C 1
ATOM 1435 O O . VAL A 1 183 ? -10.123 -18.239 6.869 1.00 93.94 183 VAL A O 1
ATOM 1438 N N . VAL A 1 184 ? -11.363 -16.407 6.459 1.00 93.56 184 VAL A N 1
ATOM 1439 C CA . VAL A 1 184 ? -11.449 -16.598 5.006 1.00 93.56 184 VAL A CA 1
ATOM 1440 C C . VAL A 1 184 ? -10.479 -15.650 4.306 1.00 93.56 184 VAL A C 1
ATOM 1442 O O . VAL A 1 184 ? -10.486 -14.445 4.556 1.00 93.56 184 VAL A O 1
ATOM 1445 N N . GLY A 1 185 ? -9.641 -16.207 3.433 1.00 93.62 185 GLY A N 1
ATOM 1446 C CA . GLY A 1 185 ? -8.800 -15.458 2.505 1.00 93.62 185 GLY A CA 1
ATOM 1447 C C . GLY A 1 185 ? -9.372 -15.525 1.094 1.00 93.62 185 GLY A C 1
ATOM 1448 O O . GLY A 1 185 ? -9.741 -16.596 0.619 1.00 93.62 185 GLY A O 1
ATOM 1449 N N . GLU A 1 186 ? -9.421 -14.386 0.420 1.00 94.00 186 GLU A N 1
ATOM 1450 C CA . GLU A 1 186 ? -9.865 -14.244 -0.962 1.00 94.00 186 GLU A CA 1
ATOM 1451 C C . GLU A 1 186 ? -8.730 -13.670 -1.813 1.00 94.00 186 GLU A C 1
ATOM 1453 O O . GLU A 1 186 ? -7.843 -12.973 -1.315 1.00 94.00 186 GLU A O 1
ATOM 1458 N N . SER A 1 187 ? -8.745 -13.959 -3.114 1.00 94.06 187 SER A N 1
ATOM 1459 C CA . SER A 1 187 ? -7.807 -13.374 -4.071 1.00 94.06 187 SER A CA 1
ATOM 1460 C C . SER A 1 187 ? -8.578 -12.635 -5.151 1.00 94.06 187 SER A C 1
ATOM 1462 O O . SER A 1 187 ? -9.310 -13.239 -5.934 1.00 94.06 187 SER A O 1
ATOM 1464 N N . VAL A 1 188 ? -8.373 -11.321 -5.237 1.00 92.00 188 VAL A N 1
ATOM 1465 C CA . VAL A 1 188 ? -9.003 -10.492 -6.277 1.00 92.00 188 VAL A CA 1
ATOM 1466 C C . VAL A 1 188 ? -8.356 -10.669 -7.653 1.00 92.00 188 VAL A C 1
ATOM 1468 O O . VAL A 1 188 ? -8.876 -10.167 -8.643 1.00 92.00 188 VAL A O 1
ATOM 1471 N N . TYR A 1 189 ? -7.259 -11.432 -7.739 1.00 90.69 189 TYR A N 1
ATOM 1472 C CA . TYR A 1 189 ? -6.685 -11.904 -9.002 1.00 90.69 189 TYR A CA 1
ATOM 1473 C C . TYR A 1 189 ? -7.610 -12.903 -9.720 1.00 90.69 189 TYR A C 1
ATOM 1475 O O . TYR A 1 189 ? -7.516 -13.087 -10.935 1.00 90.69 189 TYR A O 1
ATOM 1483 N N . GLY A 1 190 ? -8.520 -13.543 -8.982 1.00 89.81 190 GLY A N 1
ATOM 1484 C CA . GLY A 1 190 ? -9.461 -14.537 -9.481 1.00 89.81 190 GLY A CA 1
ATOM 1485 C C . GLY A 1 190 ? -9.244 -15.878 -8.792 1.00 89.81 190 GLY A C 1
ATOM 1486 O O . GLY A 1 190 ? -9.949 -16.200 -7.844 1.00 89.81 190 GLY A O 1
ATOM 1487 N N . ASP A 1 191 ? -8.275 -16.667 -9.260 1.00 93.12 191 ASP A N 1
ATOM 1488 C CA . ASP A 1 191 ? -7.989 -17.975 -8.658 1.00 93.12 191 ASP A CA 1
ATOM 1489 C C . ASP A 1 191 ? -7.031 -17.837 -7.463 1.00 93.12 191 ASP A C 1
ATOM 1491 O O . ASP A 1 191 ? -5.872 -17.434 -7.612 1.00 93.12 191 ASP A O 1
ATOM 1495 N N . PHE A 1 192 ? -7.524 -18.191 -6.272 1.00 94.12 192 PHE A N 1
ATOM 1496 C CA . PHE A 1 192 ? -6.759 -18.136 -5.028 1.00 94.12 192 PHE A CA 1
ATOM 1497 C C . PHE A 1 192 ? -5.559 -19.088 -5.025 1.00 94.12 192 PHE A C 1
ATOM 1499 O O . PHE A 1 192 ? -4.480 -18.705 -4.572 1.00 94.12 192 PHE A O 1
ATOM 1506 N N . GLN A 1 193 ? -5.718 -20.314 -5.530 1.00 94.56 193 GLN A N 1
ATOM 1507 C CA . GLN A 1 193 ? -4.641 -21.306 -5.534 1.00 94.56 193 GLN A CA 1
ATOM 1508 C C . GLN A 1 193 ? -3.546 -20.915 -6.525 1.00 94.56 193 GLN A C 1
ATOM 1510 O O . GLN A 1 193 ? -2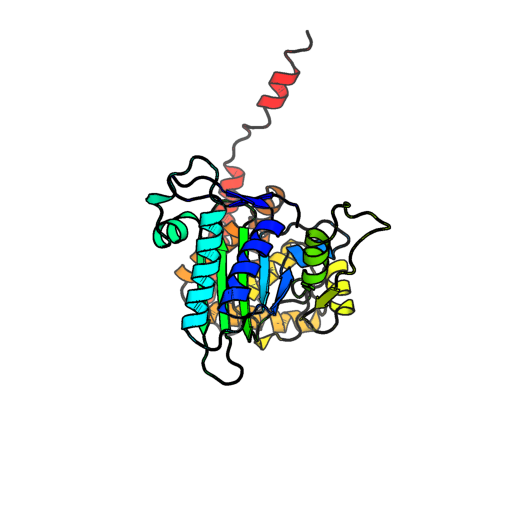.362 -21.054 -6.219 1.00 94.56 193 GLN A O 1
ATOM 1515 N N . GLU A 1 194 ? -3.926 -20.367 -7.682 1.00 94.62 194 GLU A N 1
ATOM 1516 C CA . GLU A 1 194 ? -2.964 -19.848 -8.657 1.00 94.62 194 GLU A CA 1
ATOM 1517 C C . GLU A 1 194 ? -2.173 -18.661 -8.085 1.00 94.62 194 GLU A C 1
ATOM 1519 O O . GLU A 1 194 ? -0.943 -18.627 -8.171 1.00 94.62 194 GLU A O 1
ATOM 1524 N N . ALA A 1 195 ? -2.852 -17.701 -7.448 1.00 94.50 195 ALA A N 1
ATOM 1525 C CA . ALA A 1 195 ? -2.183 -16.578 -6.798 1.00 94.50 195 ALA A CA 1
ATOM 1526 C C . ALA A 1 195 ? -1.241 -17.053 -5.679 1.00 94.50 195 ALA A C 1
ATOM 1528 O O . ALA A 1 195 ? -0.111 -16.566 -5.577 1.00 94.50 195 ALA A O 1
ATOM 1529 N N . LEU A 1 196 ? -1.668 -18.033 -4.874 1.00 93.88 196 LEU A N 1
ATOM 1530 C CA . LEU A 1 196 ? -0.855 -18.617 -3.807 1.00 93.88 196 LEU A CA 1
ATOM 1531 C C . LEU A 1 196 ? 0.381 -19.332 -4.366 1.00 93.88 196 LEU A C 1
ATOM 1533 O O . LEU A 1 196 ? 1.482 -19.165 -3.841 1.00 93.88 196 LEU A O 1
ATOM 1537 N N . TYR A 1 197 ? 0.229 -20.064 -5.470 1.00 94.44 197 TYR A N 1
ATOM 1538 C CA . TYR A 1 197 ? 1.349 -20.668 -6.186 1.00 94.44 197 TYR A CA 1
ATOM 1539 C C . TYR A 1 197 ? 2.344 -19.605 -6.670 1.00 94.44 197 TYR A C 1
ATOM 1541 O O . TYR A 1 197 ? 3.554 -19.756 -6.472 1.00 94.44 197 TYR A O 1
ATOM 1549 N N . HIS A 1 198 ? 1.854 -18.500 -7.242 1.00 94.62 198 HIS A N 1
ATOM 1550 C CA . HIS A 1 198 ? 2.708 -17.384 -7.644 1.00 94.62 198 HIS A CA 1
ATOM 1551 C C . HIS A 1 198 ? 3.464 -16.775 -6.457 1.00 94.62 198 HIS A C 1
ATOM 1553 O O . HIS A 1 198 ? 4.660 -16.509 -6.576 1.00 94.62 198 HIS A O 1
ATOM 1559 N N . LEU A 1 199 ? 2.813 -16.608 -5.303 1.00 92.75 199 LEU A N 1
ATOM 1560 C CA . LEU A 1 199 ? 3.456 -16.104 -4.089 1.00 92.75 199 LEU A CA 1
ATOM 1561 C C . LEU A 1 199 ? 4.567 -17.052 -3.602 1.00 92.75 199 LEU A C 1
ATOM 1563 O O . LEU A 1 199 ? 5.693 -16.614 -3.369 1.00 92.75 199 LEU A O 1
ATOM 1567 N N . GLN A 1 200 ? 4.289 -18.357 -3.521 1.00 92.00 200 GLN A N 1
ATOM 1568 C CA . GLN A 1 200 ? 5.243 -19.370 -3.049 1.00 92.00 200 GLN A CA 1
ATOM 1569 C C . GLN A 1 200 ? 6.440 -19.563 -3.988 1.00 92.00 200 GLN A C 1
ATOM 1571 O O . GLN A 1 200 ? 7.556 -19.816 -3.537 1.00 92.00 200 GLN A O 1
ATOM 1576 N N . LYS A 1 201 ? 6.231 -19.461 -5.306 1.00 93.25 201 LYS A N 1
ATOM 1577 C CA . LYS A 1 201 ? 7.291 -19.625 -6.316 1.00 93.25 201 LYS A CA 1
ATOM 1578 C C . LYS A 1 201 ? 7.959 -18.313 -6.728 1.00 93.25 201 LYS A C 1
ATOM 1580 O O . LYS A 1 201 ? 8.805 -18.334 -7.621 1.00 93.25 201 LYS A O 1
ATOM 1585 N N . LYS A 1 202 ? 7.606 -17.197 -6.080 1.00 93.69 202 LYS A N 1
ATOM 1586 C CA . LYS A 1 202 ? 8.077 -15.842 -6.404 1.00 93.69 202 LYS A CA 1
ATOM 1587 C C . LYS A 1 202 ? 7.879 -15.524 -7.891 1.00 93.69 202 LYS A C 1
ATOM 1589 O O . LYS A 1 202 ? 8.814 -15.162 -8.602 1.00 93.69 202 LYS A O 1
ATOM 1594 N N . LEU A 1 203 ? 6.652 -15.688 -8.380 1.00 95.19 203 LEU A N 1
ATOM 1595 C CA . LEU A 1 203 ? 6.280 -15.452 -9.773 1.00 95.19 203 LEU A CA 1
ATOM 1596 C C . LEU A 1 203 ? 5.491 -14.149 -9.937 1.00 95.19 203 LEU A C 1
ATOM 1598 O O . LEU A 1 203 ? 4.589 -13.847 -9.162 1.00 95.19 203 LEU A O 1
ATOM 1602 N N . ILE A 1 204 ? 5.814 -13.388 -10.980 1.00 95.00 204 ILE A N 1
ATOM 1603 C CA . ILE A 1 204 ? 5.126 -12.152 -11.359 1.00 95.00 204 ILE A CA 1
ATOM 1604 C C . ILE A 1 204 ? 4.109 -12.486 -12.445 1.00 95.00 204 ILE A C 1
ATOM 1606 O O . ILE A 1 204 ? 4.483 -12.884 -13.553 1.00 95.00 204 ILE A O 1
ATOM 1610 N N . SER A 1 205 ? 2.830 -12.295 -12.133 1.00 93.94 205 SER A N 1
ATOM 1611 C CA . SER A 1 205 ? 1.723 -12.479 -13.067 1.00 93.94 205 SER A CA 1
ATOM 1612 C C . SER A 1 205 ? 0.661 -11.402 -12.863 1.00 93.94 205 SER A C 1
ATOM 1614 O O . SER A 1 205 ? 0.455 -10.921 -11.751 1.00 93.94 205 SER A O 1
ATOM 1616 N N . THR A 1 206 ? -0.016 -11.016 -13.941 1.00 92.31 206 THR A N 1
ATOM 1617 C CA . THR A 1 206 ? -1.159 -10.094 -13.931 1.00 92.31 206 THR A CA 1
ATOM 1618 C C . THR A 1 206 ? -2.144 -10.521 -15.021 1.00 92.31 206 THR A C 1
ATOM 1620 O O . THR A 1 206 ? -1.717 -10.983 -16.081 1.00 92.31 206 THR A O 1
ATOM 1623 N N . ARG A 1 207 ? -3.452 -10.422 -14.754 1.00 87.38 207 ARG A N 1
ATOM 1624 C CA . ARG A 1 207 ? -4.520 -10.746 -15.723 1.00 87.38 207 ARG A CA 1
ATOM 1625 C C . ARG A 1 207 ? -5.069 -9.510 -16.438 1.00 87.38 207 ARG A C 1
ATOM 1627 O O . ARG A 1 207 ? -5.564 -9.646 -17.549 1.00 87.38 207 ARG A O 1
ATOM 1634 N N . HIS A 1 208 ? -4.922 -8.334 -15.824 1.00 85.06 208 HIS A N 1
ATOM 1635 C CA . HIS A 1 208 ? -5.478 -7.060 -16.287 1.00 85.06 208 HIS A CA 1
ATOM 1636 C C . HIS A 1 208 ? -4.368 -6.022 -16.506 1.00 85.06 208 HIS A C 1
ATOM 1638 O O . HIS A 1 208 ? -4.273 -5.039 -15.763 1.00 85.06 208 HIS A O 1
ATOM 1644 N N . PRO A 1 209 ? -3.476 -6.225 -17.497 1.00 87.06 209 PRO A N 1
ATOM 1645 C CA . PRO A 1 209 ? -2.414 -5.268 -17.804 1.00 87.06 209 PRO A CA 1
ATOM 1646 C C . PRO A 1 209 ? -2.961 -3.856 -18.053 1.00 87.06 209 PRO A C 1
ATOM 1648 O O . PRO A 1 209 ? -2.339 -2.883 -17.645 1.00 87.06 209 PRO A O 1
ATOM 1651 N N . GLU A 1 210 ? -4.147 -3.731 -18.651 1.00 85.69 210 GLU A N 1
ATOM 1652 C CA . GLU A 1 210 ? -4.833 -2.472 -18.948 1.00 85.69 210 GLU A CA 1
ATOM 1653 C C . GLU A 1 210 ? -5.137 -1.617 -17.705 1.00 85.69 210 GLU A C 1
ATOM 1655 O O . GLU A 1 210 ? -5.235 -0.387 -17.788 1.00 85.69 210 GLU A O 1
ATOM 1660 N N . GLU A 1 211 ? -5.245 -2.241 -16.533 1.00 85.81 211 GLU A N 1
ATOM 1661 C CA . GLU A 1 211 ? -5.562 -1.555 -15.281 1.00 85.81 211 GLU A CA 1
ATOM 1662 C C . GLU A 1 211 ? -4.325 -1.043 -14.539 1.00 85.81 211 GLU A C 1
ATOM 1664 O O . GLU A 1 211 ? -4.443 -0.140 -13.697 1.00 85.81 211 GLU A O 1
ATOM 1669 N N . ILE A 1 212 ? -3.139 -1.536 -14.902 1.00 87.94 212 ILE A N 1
ATOM 1670 C CA . ILE A 1 212 ? -1.867 -1.109 -14.323 1.00 87.94 212 ILE A CA 1
ATOM 1671 C C . ILE A 1 212 ? -1.617 0.367 -14.655 1.00 87.94 212 ILE A C 1
ATOM 1673 O O . ILE A 1 212 ? -1.750 0.804 -15.798 1.00 87.94 212 ILE A O 1
ATOM 1677 N N . ARG A 1 213 ? -1.260 1.154 -13.635 1.00 91.19 213 ARG A N 1
ATOM 1678 C CA . ARG A 1 213 ? -0.818 2.556 -13.754 1.00 91.19 213 ARG A CA 1
ATOM 1679 C C . ARG A 1 213 ? 0.708 2.641 -13.768 1.00 91.19 213 ARG A C 1
ATOM 1681 O O . ARG A 1 213 ? 1.397 1.645 -13.581 1.00 91.19 213 ARG A O 1
ATOM 1688 N N . GLY A 1 214 ? 1.258 3.839 -13.930 1.00 88.56 214 GLY A N 1
ATOM 1689 C CA . GLY A 1 214 ? 2.698 4.087 -13.959 1.00 88.56 214 GLY A CA 1
ATOM 1690 C C . GLY A 1 214 ? 3.447 3.560 -12.733 1.00 88.56 214 GLY A C 1
ATOM 1691 O O . GLY A 1 214 ? 4.589 3.128 -12.848 1.00 88.56 214 GLY A O 1
ATOM 1692 N N . GLY A 1 215 ? 2.794 3.511 -11.566 1.00 91.25 215 GLY A N 1
ATOM 1693 C CA . GLY A 1 215 ? 3.353 2.892 -10.359 1.00 91.25 215 GLY A CA 1
ATOM 1694 C C . GLY A 1 215 ? 3.683 1.400 -10.507 1.00 91.25 215 GLY A C 1
ATOM 1695 O O . GLY A 1 215 ? 4.621 0.931 -9.865 1.00 91.25 215 GLY A O 1
ATOM 1696 N N . GLY A 1 216 ? 2.997 0.685 -11.404 1.00 93.56 216 GLY A N 1
ATOM 1697 C CA . GLY A 1 216 ? 3.220 -0.740 -11.634 1.00 93.56 216 GLY A CA 1
ATOM 1698 C C . GLY A 1 216 ? 4.602 -1.058 -12.199 1.00 93.56 216 GLY A C 1
ATOM 1699 O O . GLY A 1 216 ? 5.147 -2.105 -11.871 1.00 93.56 216 GLY A O 1
ATOM 1700 N N . LEU A 1 217 ? 5.226 -0.141 -12.957 1.00 95.50 217 LEU A N 1
ATOM 1701 C CA . LEU A 1 217 ? 6.624 -0.296 -13.387 1.00 95.50 217 LEU A CA 1
ATOM 1702 C C . LEU A 1 217 ? 7.571 -0.351 -12.180 1.00 95.50 217 LEU A C 1
ATOM 1704 O O . LEU A 1 217 ? 8.451 -1.206 -12.111 1.00 95.50 217 LEU A O 1
ATOM 1708 N N . LEU A 1 218 ? 7.368 0.548 -11.214 1.00 95.88 218 LEU A N 1
ATOM 1709 C CA . LEU A 1 218 ? 8.187 0.617 -10.003 1.00 95.88 218 LEU A CA 1
ATOM 1710 C C . LEU A 1 218 ? 7.994 -0.642 -9.155 1.00 95.88 218 LEU A C 1
ATOM 1712 O O . LEU A 1 218 ? 8.964 -1.258 -8.718 1.00 95.88 218 LEU A O 1
ATOM 1716 N N . LYS A 1 219 ? 6.741 -1.083 -8.996 1.00 93.88 219 LYS A N 1
ATOM 1717 C CA . LYS A 1 219 ? 6.425 -2.328 -8.290 1.00 93.88 219 LYS A CA 1
ATOM 1718 C C . LYS A 1 219 ? 7.003 -3.557 -8.989 1.00 93.88 219 LYS A C 1
ATOM 1720 O O . LYS A 1 219 ? 7.570 -4.413 -8.320 1.00 93.88 219 LYS A O 1
ATOM 1725 N N . TYR A 1 220 ? 6.942 -3.616 -10.317 1.00 95.62 220 TYR A N 1
ATOM 1726 C CA . TYR A 1 220 ? 7.557 -4.678 -11.108 1.00 95.62 220 TYR A CA 1
ATOM 1727 C C . TYR A 1 220 ? 9.069 -4.775 -10.861 1.00 95.62 220 TYR A C 1
ATOM 1729 O O . TYR A 1 220 ? 9.571 -5.849 -10.534 1.00 95.62 220 TYR A O 1
ATOM 1737 N N . CYS A 1 221 ? 9.794 -3.657 -10.948 1.00 96.44 221 CYS A N 1
ATOM 1738 C CA . CYS A 1 221 ? 11.232 -3.626 -10.671 1.00 96.44 221 CYS A CA 1
ATOM 1739 C C . CYS A 1 221 ? 11.555 -3.983 -9.208 1.00 96.44 221 CYS A C 1
ATOM 1741 O O . CYS A 1 221 ? 12.580 -4.609 -8.944 1.00 96.44 221 CYS A O 1
ATOM 1743 N N . ASN A 1 222 ? 10.674 -3.644 -8.261 1.00 94.19 222 ASN A N 1
ATOM 1744 C CA . ASN A 1 222 ? 10.822 -4.032 -6.858 1.00 94.19 222 ASN A CA 1
ATOM 1745 C C . ASN A 1 222 ? 10.648 -5.551 -6.672 1.00 94.19 222 ASN A C 1
ATOM 1747 O O . ASN A 1 222 ? 11.440 -6.204 -6.000 1.00 94.19 222 ASN A O 1
ATOM 1751 N N . LEU A 1 223 ? 9.671 -6.158 -7.348 1.00 93.75 223 LEU A N 1
ATOM 1752 C CA . LEU A 1 223 ? 9.528 -7.614 -7.361 1.00 93.75 223 LEU A CA 1
ATOM 1753 C C . LEU A 1 223 ? 10.780 -8.287 -7.954 1.00 93.75 223 LEU A C 1
ATOM 1755 O O . LEU A 1 223 ? 11.296 -9.236 -7.364 1.00 93.75 223 LEU A O 1
ATOM 1759 N N . LEU A 1 224 ? 11.327 -7.764 -9.058 1.00 95.12 224 LEU A N 1
ATOM 1760 C CA . LEU A 1 224 ? 12.556 -8.296 -9.660 1.00 95.12 224 LEU A CA 1
ATOM 1761 C C . LEU A 1 224 ? 13.761 -8.239 -8.710 1.00 95.12 224 LEU A C 1
ATOM 1763 O O . LEU A 1 224 ? 14.474 -9.235 -8.587 1.00 95.12 224 LEU A O 1
ATOM 1767 N N . VAL A 1 225 ? 13.988 -7.114 -8.016 1.00 94.38 225 VAL A N 1
ATOM 1768 C CA . VAL A 1 225 ? 15.116 -7.003 -7.070 1.00 94.38 225 VAL A CA 1
ATOM 1769 C C . VAL A 1 225 ? 14.948 -7.942 -5.870 1.00 94.38 225 VAL A C 1
ATOM 1771 O O . VAL A 1 225 ? 15.930 -8.447 -5.336 1.00 94.38 225 VAL A O 1
ATOM 1774 N N . LYS A 1 226 ? 13.700 -8.263 -5.501 1.00 90.56 226 LYS A N 1
ATOM 1775 C CA . LYS A 1 226 ? 13.348 -9.266 -4.482 1.00 90.56 226 LYS A CA 1
ATOM 1776 C C . LYS A 1 226 ? 13.338 -10.709 -5.021 1.00 90.56 226 LYS A C 1
ATOM 1778 O O . LYS A 1 226 ? 12.768 -11.600 -4.392 1.00 90.56 226 LYS A O 1
ATOM 1783 N N . ASN A 1 227 ? 13.997 -10.959 -6.157 1.00 92.44 227 ASN A N 1
ATOM 1784 C CA . ASN A 1 227 ? 14.158 -12.264 -6.811 1.00 92.44 227 ASN A CA 1
ATOM 1785 C C . ASN A 1 227 ? 12.870 -12.904 -7.352 1.00 92.44 227 ASN A C 1
ATOM 1787 O O . ASN A 1 227 ? 12.840 -14.116 -7.589 1.00 92.44 227 ASN A O 1
ATOM 1791 N N . TYR A 1 228 ? 11.820 -12.118 -7.590 1.00 94.38 228 TYR A N 1
ATOM 1792 C CA . TYR A 1 228 ? 10.663 -12.620 -8.322 1.00 94.38 228 TYR A CA 1
ATOM 1793 C C . TYR A 1 228 ? 10.973 -12.739 -9.816 1.00 94.38 228 TYR A C 1
ATOM 1795 O O . TYR A 1 228 ? 11.748 -11.964 -10.379 1.00 94.38 228 TYR A O 1
ATOM 1803 N N . LYS A 1 229 ? 10.343 -13.710 -10.480 1.00 95.25 229 LYS A N 1
ATOM 1804 C CA . LYS A 1 229 ? 10.525 -13.991 -11.909 1.00 95.25 229 LYS A CA 1
ATOM 1805 C C . LYS A 1 229 ? 9.200 -13.904 -12.659 1.00 95.25 229 LYS A C 1
ATOM 1807 O O . LYS A 1 229 ? 8.174 -14.291 -12.112 1.00 95.25 229 LYS A O 1
ATOM 1812 N N . PRO A 1 230 ? 9.174 -13.447 -13.917 1.00 95.00 230 PRO A N 1
ATOM 1813 C CA . PRO A 1 230 ? 7.956 -13.482 -14.722 1.00 95.00 230 PRO A CA 1
ATOM 1814 C C . PRO A 1 230 ? 7.406 -14.907 -14.853 1.00 95.00 230 PRO A C 1
ATOM 1816 O O . PRO A 1 230 ? 8.138 -15.804 -15.264 1.00 95.00 230 PRO A O 1
ATOM 1819 N N . ALA A 1 231 ? 6.117 -15.109 -14.562 1.00 93.44 231 ALA A N 1
ATOM 1820 C CA . ALA A 1 231 ? 5.464 -16.411 -14.736 1.00 93.44 231 ALA A CA 1
ATOM 1821 C C . ALA A 1 231 ? 5.457 -16.855 -16.210 1.00 93.44 231 ALA A C 1
ATOM 1823 O O . ALA A 1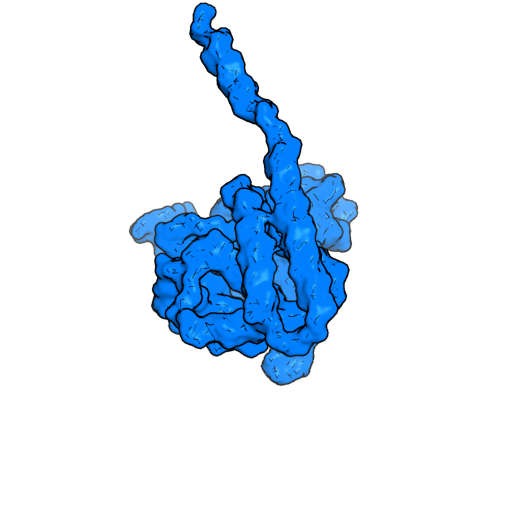 231 ? 5.537 -18.040 -16.519 1.00 93.44 231 ALA A O 1
ATOM 1824 N N . ARG A 1 232 ? 5.376 -15.882 -17.129 1.00 90.50 232 ARG A N 1
ATOM 1825 C CA . ARG A 1 232 ? 5.364 -16.090 -18.583 1.00 90.50 232 ARG A CA 1
ATOM 1826 C C . ARG A 1 232 ? 6.422 -15.211 -19.261 1.00 90.50 232 ARG A C 1
ATOM 1828 O O . ARG A 1 232 ? 6.123 -14.059 -19.590 1.00 90.50 232 ARG A O 1
ATOM 1835 N N . PRO A 1 233 ? 7.643 -15.728 -19.492 1.00 87.31 233 PRO A N 1
ATOM 1836 C CA . PRO A 1 233 ? 8.721 -14.982 -20.145 1.00 87.31 233 PRO A CA 1
ATOM 1837 C C . PRO A 1 233 ? 8.348 -14.457 -21.538 1.00 87.31 233 PRO A C 1
ATOM 1839 O O . PRO A 1 233 ? 8.718 -13.342 -21.887 1.00 87.31 233 PRO A O 1
ATOM 1842 N N . ASP A 1 234 ? 7.535 -15.192 -22.297 1.00 87.75 234 ASP A N 1
ATOM 1843 C CA . ASP A 1 234 ? 7.123 -14.780 -23.649 1.00 87.75 234 ASP A CA 1
ATOM 1844 C C . ASP A 1 234 ? 6.254 -13.512 -23.646 1.00 87.75 234 ASP A C 1
ATOM 1846 O O . ASP A 1 234 ? 6.275 -12.713 -24.581 1.00 87.75 234 ASP A O 1
ATOM 1850 N N . TYR A 1 235 ? 5.492 -13.302 -22.569 1.00 88.44 235 TYR A N 1
ATOM 1851 C CA . TYR A 1 235 ? 4.563 -12.181 -22.437 1.00 88.44 235 TYR A CA 1
ATOM 1852 C C . TYR A 1 235 ? 5.202 -10.956 -21.766 1.00 88.44 235 TYR A C 1
ATOM 1854 O O . TYR A 1 235 ? 4.745 -9.823 -21.957 1.00 88.44 235 TYR A O 1
ATOM 1862 N N . ILE A 1 236 ? 6.290 -11.145 -21.009 1.00 92.06 236 ILE A N 1
ATOM 1863 C CA . ILE A 1 236 ? 6.818 -10.088 -20.140 1.00 92.06 236 ILE A CA 1
ATOM 1864 C C . ILE A 1 236 ? 7.336 -8.877 -20.911 1.00 92.06 236 ILE A C 1
ATOM 1866 O O . ILE A 1 236 ? 7.137 -7.748 -20.475 1.00 92.06 236 ILE A O 1
ATOM 1870 N N . LYS A 1 237 ? 7.928 -9.081 -22.092 1.00 90.75 237 LYS A N 1
ATOM 1871 C CA . LYS A 1 237 ? 8.402 -7.980 -22.944 1.00 90.75 237 LYS A CA 1
ATOM 1872 C C . LYS A 1 237 ? 7.244 -7.124 -23.467 1.00 90.75 237 LYS A C 1
ATOM 1874 O O . LYS A 1 237 ? 7.408 -5.929 -23.701 1.00 90.75 237 LYS A O 1
ATOM 1879 N N . GLY A 1 238 ? 6.055 -7.702 -23.656 1.00 91.25 238 GLY A N 1
ATOM 1880 C CA . GLY A 1 238 ? 4.834 -6.939 -23.935 1.00 91.25 238 GLY A CA 1
ATOM 1881 C C . GLY A 1 238 ? 4.407 -6.103 -22.729 1.00 91.25 238 GLY A C 1
ATOM 1882 O O . GLY A 1 238 ? 4.187 -4.899 -22.854 1.00 91.25 238 GLY A O 1
ATOM 1883 N N . LEU A 1 239 ? 4.377 -6.727 -21.551 1.00 91.75 239 LEU A N 1
ATOM 1884 C CA . LEU A 1 239 ? 3.980 -6.071 -20.308 1.00 91.75 239 LEU A CA 1
ATOM 1885 C C . LEU A 1 239 ? 4.938 -4.940 -19.900 1.00 91.75 239 LEU A C 1
ATOM 1887 O O . LEU A 1 239 ? 4.478 -3.870 -19.517 1.00 91.75 239 LEU A O 1
ATOM 1891 N N . GLN A 1 240 ? 6.255 -5.126 -20.031 1.00 93.56 240 GLN A N 1
ATOM 1892 C CA . GLN A 1 240 ? 7.254 -4.085 -19.757 1.00 93.56 240 GLN A CA 1
ATOM 1893 C C . GLN A 1 240 ? 7.033 -2.855 -20.640 1.00 93.56 240 GLN A C 1
ATOM 1895 O O . GLN A 1 240 ? 6.986 -1.741 -20.127 1.00 93.56 240 GLN A O 1
ATOM 1900 N N . ARG A 1 241 ? 6.805 -3.045 -21.949 1.00 92.06 241 ARG A N 1
ATOM 1901 C CA . ARG A 1 241 ? 6.484 -1.946 -22.877 1.00 92.06 241 ARG A CA 1
ATOM 1902 C C . ARG A 1 241 ? 5.233 -1.182 -22.447 1.00 92.06 241 ARG A C 1
ATOM 1904 O O . ARG A 1 241 ? 5.220 0.051 -22.496 1.00 92.06 241 ARG A O 1
ATOM 1911 N N . TYR A 1 242 ? 4.202 -1.900 -22.001 1.00 92.56 242 TYR A N 1
ATOM 1912 C CA . TYR A 1 242 ? 2.982 -1.294 -21.473 1.00 92.56 242 TYR A CA 1
ATOM 1913 C C . TYR A 1 242 ? 3.254 -0.493 -20.189 1.00 92.56 242 TYR A C 1
ATOM 1915 O O . TYR A 1 242 ? 2.902 0.683 -20.119 1.00 92.56 242 TYR A O 1
ATOM 1923 N N . MET A 1 243 ? 3.938 -1.090 -19.207 1.00 94.38 243 MET A N 1
ATOM 1924 C CA . MET A 1 243 ? 4.279 -0.448 -17.932 1.00 94.38 243 MET A CA 1
ATOM 1925 C C . MET A 1 243 ? 5.149 0.799 -18.128 1.00 94.38 243 MET A C 1
ATOM 1927 O O . MET A 1 243 ? 4.851 1.839 -17.542 1.00 94.38 243 MET A O 1
ATOM 1931 N N . CYS A 1 244 ? 6.162 0.734 -18.999 1.00 93.44 244 CYS A N 1
ATOM 1932 C CA . CYS A 1 244 ? 6.965 1.893 -19.386 1.00 93.44 244 CYS A CA 1
ATOM 1933 C C . CYS A 1 244 ? 6.086 2.978 -20.007 1.00 93.44 244 CYS A C 1
ATOM 1935 O O . CYS A 1 244 ? 6.073 4.102 -19.515 1.00 93.44 244 CYS A O 1
ATOM 1937 N N . SER A 1 245 ? 5.285 2.648 -21.024 1.00 91.69 245 SER A N 1
ATOM 1938 C CA . SER A 1 245 ? 4.403 3.628 -21.676 1.00 91.69 245 SER A CA 1
ATOM 1939 C C . SER A 1 245 ? 3.469 4.300 -20.667 1.00 91.69 245 SER A C 1
ATOM 1941 O O . SER A 1 245 ? 3.330 5.520 -20.653 1.00 91.69 245 SER A O 1
ATOM 1943 N N . ARG A 1 246 ? 2.869 3.523 -19.761 1.00 93.31 246 ARG A N 1
ATOM 1944 C CA . ARG A 1 246 ? 1.952 4.040 -18.746 1.00 93.31 246 ARG A CA 1
ATOM 1945 C C . ARG A 1 246 ? 2.646 4.892 -17.685 1.00 93.31 246 ARG A C 1
ATOM 1947 O O . ARG A 1 246 ? 2.043 5.860 -17.229 1.00 93.31 246 ARG A O 1
ATOM 1954 N N . PHE A 1 247 ? 3.899 4.584 -17.343 1.00 94.38 247 PHE A N 1
ATOM 1955 C CA . PHE A 1 247 ? 4.740 5.410 -16.473 1.00 94.38 247 PHE A CA 1
ATOM 1956 C C . PHE A 1 247 ? 4.947 6.809 -17.051 1.00 94.38 247 PHE A C 1
ATOM 1958 O O . PHE A 1 247 ? 4.700 7.785 -16.353 1.00 94.38 247 PHE A O 1
ATOM 1965 N N . PHE A 1 248 ? 5.305 6.919 -18.330 1.00 92.06 248 PHE A N 1
ATOM 1966 C CA . PHE A 1 248 ? 5.522 8.224 -18.960 1.00 92.06 248 PHE A CA 1
ATOM 1967 C C . PHE A 1 248 ? 4.238 9.028 -19.154 1.00 92.06 248 PHE A C 1
ATOM 1969 O O . PHE A 1 248 ? 4.256 10.244 -19.011 1.00 92.06 248 PHE A O 1
ATOM 1976 N N . ILE A 1 249 ? 3.110 8.371 -19.434 1.00 91.44 249 ILE A N 1
ATOM 1977 C CA . ILE A 1 249 ? 1.842 9.095 -19.581 1.00 91.44 249 ILE A CA 1
ATOM 1978 C C . ILE A 1 249 ? 1.294 9.533 -18.207 1.00 91.44 249 ILE A C 1
ATOM 1980 O O . ILE A 1 249 ? 0.659 10.579 -18.114 1.00 91.44 249 ILE A O 1
ATOM 1984 N N . ASP A 1 250 ? 1.515 8.757 -17.137 1.00 92.50 250 ASP A N 1
ATOM 1985 C CA . ASP A 1 250 ? 1.108 9.157 -15.779 1.00 92.50 250 ASP A CA 1
ATOM 1986 C C . ASP A 1 250 ? 2.066 10.192 -15.155 1.00 92.50 250 ASP A C 1
ATOM 1988 O O . ASP A 1 250 ? 1.626 11.002 -14.343 1.00 92.50 250 ASP A O 1
ATOM 1992 N N . PHE A 1 251 ? 3.350 10.181 -15.536 1.00 93.56 251 PHE A N 1
ATOM 1993 C CA . PHE A 1 251 ? 4.394 11.085 -15.036 1.00 93.56 251 PHE A CA 1
ATOM 1994 C C . PHE A 1 251 ? 5.185 11.711 -16.204 1.00 93.56 251 PHE A C 1
ATOM 1996 O O . PHE A 1 251 ? 6.338 11.332 -16.443 1.00 93.56 251 PHE A O 1
ATOM 2003 N N . PRO A 1 252 ? 4.591 12.663 -16.945 1.00 91.06 252 PRO A N 1
ATOM 2004 C CA . PRO A 1 252 ? 5.231 13.252 -18.123 1.00 91.06 252 PRO A CA 1
ATOM 2005 C C . PRO A 1 252 ? 6.439 14.126 -17.756 1.00 91.06 252 PRO A C 1
ATOM 2007 O O . PRO A 1 252 ? 7.444 14.129 -18.462 1.00 91.06 252 PRO A O 1
ATOM 2010 N N . ASP A 1 253 ? 6.383 14.821 -16.617 1.00 93.12 253 ASP A N 1
ATOM 2011 C CA . ASP A 1 253 ? 7.436 15.749 -16.206 1.00 93.12 253 ASP A CA 1
ATOM 2012 C C . ASP A 1 253 ? 8.567 15.053 -15.445 1.00 93.12 253 ASP A C 1
ATOM 2014 O O . ASP A 1 253 ? 8.342 14.305 -14.487 1.00 93.12 253 ASP A O 1
ATOM 2018 N N . ILE A 1 254 ? 9.813 15.417 -15.758 1.00 94.19 254 ILE A N 1
ATOM 2019 C CA . ILE A 1 254 ? 10.997 14.879 -15.072 1.00 94.19 254 ILE A CA 1
ATOM 2020 C C . ILE A 1 254 ? 11.000 15.170 -13.562 1.00 94.19 254 ILE A C 1
ATOM 2022 O O . ILE A 1 254 ? 11.472 14.357 -12.767 1.00 94.19 254 ILE A O 1
ATOM 2026 N N . ALA A 1 255 ? 10.434 16.307 -13.144 1.00 95.06 255 ALA A N 1
ATOM 2027 C CA . ALA A 1 255 ? 10.299 16.665 -11.733 1.00 95.06 255 ALA A CA 1
ATOM 2028 C C . ALA A 1 255 ? 9.321 15.730 -11.001 1.00 95.06 255 ALA A C 1
ATOM 2030 O O . ALA A 1 255 ? 9.603 15.297 -9.883 1.00 95.06 255 ALA A O 1
ATOM 2031 N N . GLN A 1 256 ? 8.208 15.363 -11.650 1.00 94.31 256 GLN A N 1
ATOM 2032 C CA . GLN A 1 256 ? 7.250 14.400 -11.106 1.00 94.31 256 GLN A CA 1
ATOM 2033 C C . GLN A 1 256 ? 7.869 13.004 -11.019 1.00 94.31 256 GLN A C 1
ATOM 2035 O O . GLN A 1 256 ? 7.727 12.336 -9.996 1.00 94.31 256 GLN A O 1
ATOM 2040 N N . GLN A 1 257 ? 8.608 12.586 -12.052 1.00 95.25 257 GLN A N 1
ATOM 2041 C CA . GLN A 1 257 ? 9.330 11.312 -12.046 1.00 95.25 257 GLN A CA 1
ATOM 2042 C C . GLN A 1 257 ? 10.356 11.254 -10.911 1.00 95.25 257 GLN A C 1
ATOM 2044 O O . GLN A 1 257 ? 10.368 10.282 -10.160 1.00 95.25 257 GLN A O 1
ATOM 2049 N N . ARG A 1 258 ? 11.166 12.308 -10.727 1.00 96.19 258 ARG A N 1
ATOM 2050 C CA . ARG A 1 258 ? 12.127 12.411 -9.616 1.00 96.19 258 ARG A CA 1
ATOM 2051 C C . ARG A 1 258 ? 11.428 12.269 -8.270 1.00 96.19 258 ARG A C 1
ATOM 2053 O O . ARG A 1 258 ? 11.776 11.371 -7.511 1.00 96.19 258 ARG A O 1
ATOM 2060 N N . ALA A 1 259 ? 10.413 13.094 -8.010 1.00 94.56 259 ALA A N 1
ATOM 2061 C CA . ALA A 1 259 ? 9.671 13.044 -6.754 1.00 94.56 259 ALA A CA 1
ATOM 2062 C C . ALA A 1 259 ? 9.035 11.664 -6.532 1.00 94.56 259 ALA A C 1
ATOM 2064 O O . ALA A 1 259 ? 9.008 11.157 -5.412 1.00 94.56 259 ALA A O 1
ATOM 2065 N N . LYS A 1 260 ? 8.534 11.019 -7.592 1.00 93.69 260 LYS A N 1
ATOM 2066 C CA . LYS A 1 260 ? 7.941 9.686 -7.493 1.00 93.69 260 LYS A CA 1
ATOM 2067 C C . LYS A 1 260 ? 8.980 8.617 -7.156 1.00 93.69 260 LYS A C 1
ATOM 2069 O O . LYS A 1 260 ? 8.690 7.777 -6.309 1.00 93.69 260 LYS A O 1
ATOM 2074 N N . LEU A 1 261 ? 10.157 8.653 -7.781 1.00 95.44 261 LEU A N 1
ATOM 2075 C CA . LEU A 1 261 ? 11.253 7.720 -7.510 1.00 95.44 261 LEU A CA 1
ATOM 2076 C C . LEU A 1 261 ? 11.828 7.913 -6.107 1.00 95.44 261 LEU A C 1
ATOM 2078 O O . LEU A 1 261 ? 11.954 6.935 -5.378 1.00 95.44 261 LEU A O 1
ATOM 2082 N N . GLU A 1 262 ? 12.108 9.152 -5.703 1.00 93.38 262 GLU A N 1
ATOM 2083 C CA . GLU A 1 262 ? 12.614 9.472 -4.363 1.00 93.38 262 GLU A CA 1
ATOM 2084 C C . GLU A 1 262 ? 11.627 9.007 -3.279 1.00 93.38 262 GLU A C 1
ATOM 2086 O O . GLU A 1 262 ? 12.019 8.290 -2.360 1.00 93.38 262 GLU A O 1
ATOM 2091 N N . ASN A 1 263 ? 10.328 9.296 -3.437 1.00 90.25 263 ASN A N 1
ATOM 2092 C CA . ASN A 1 263 ? 9.293 8.808 -2.518 1.00 90.25 263 ASN A CA 1
ATOM 2093 C C . ASN A 1 263 ? 9.162 7.277 -2.533 1.00 90.25 263 ASN A C 1
ATOM 2095 O O . ASN A 1 263 ? 8.920 6.666 -1.495 1.00 90.25 263 ASN A O 1
ATOM 2099 N N . TYR A 1 264 ? 9.310 6.635 -3.697 1.00 91.31 264 TYR A N 1
ATOM 2100 C CA . TYR A 1 264 ? 9.249 5.177 -3.785 1.00 91.31 264 TYR A CA 1
ATOM 2101 C C . TYR A 1 264 ? 10.411 4.530 -3.025 1.00 91.31 264 TYR A C 1
ATOM 2103 O O . TYR A 1 264 ? 10.171 3.620 -2.235 1.00 91.31 264 TYR A O 1
ATOM 2111 N N . LEU A 1 265 ? 11.636 5.034 -3.216 1.00 91.25 265 LEU A N 1
ATOM 2112 C CA . LEU A 1 265 ? 12.829 4.581 -2.497 1.00 91.25 265 LEU A CA 1
ATOM 2113 C C . LEU A 1 265 ? 12.704 4.800 -0.987 1.00 91.25 265 LEU A C 1
ATOM 2115 O O . LEU A 1 265 ? 13.093 3.933 -0.208 1.00 91.25 265 LEU A O 1
ATOM 2119 N N . TRP A 1 266 ? 12.146 5.946 -0.591 1.00 86.06 266 TRP A N 1
ATOM 2120 C CA . TRP A 1 266 ? 11.931 6.303 0.807 1.00 86.06 266 TRP A CA 1
ATOM 2121 C C . TRP A 1 266 ? 10.938 5.373 1.511 1.00 86.06 266 TRP A C 1
ATOM 2123 O O . TRP A 1 266 ? 11.163 5.015 2.662 1.00 86.06 266 TRP A O 1
ATOM 2133 N N . ASN A 1 267 ? 9.871 4.963 0.818 1.00 84.12 267 ASN A N 1
ATOM 2134 C CA . ASN A 1 267 ? 8.806 4.147 1.407 1.00 84.12 267 ASN A CA 1
ATOM 2135 C C . ASN A 1 267 ? 9.054 2.633 1.312 1.00 84.12 267 ASN A C 1
ATOM 2137 O O . ASN A 1 267 ? 8.525 1.894 2.132 1.00 84.12 267 ASN A O 1
ATOM 2141 N N . HIS A 1 268 ? 9.798 2.155 0.306 1.00 86.00 268 HIS A N 1
ATOM 2142 C CA . HIS A 1 268 ? 9.895 0.713 0.018 1.00 86.00 268 HIS A CA 1
ATOM 2143 C C . HIS A 1 268 ? 11.219 0.051 0.371 1.00 86.00 268 HIS A C 1
ATOM 2145 O O . HIS A 1 268 ? 11.323 -1.164 0.232 1.00 86.00 268 HIS A O 1
ATOM 2151 N N . PHE A 1 269 ? 12.219 0.834 0.763 1.00 87.00 269 PHE A N 1
ATOM 2152 C CA . PHE A 1 269 ? 13.535 0.322 1.112 1.00 87.00 269 PHE A CA 1
ATOM 2153 C C . PHE A 1 269 ? 13.959 0.953 2.431 1.00 87.00 269 PHE A C 1
ATOM 2155 O O . PHE A 1 269 ? 14.779 1.868 2.424 1.00 87.00 269 PHE A O 1
ATOM 2162 N N . VAL A 1 270 ? 13.315 0.568 3.533 1.00 79.31 270 VAL A N 1
ATOM 2163 C CA . VAL A 1 270 ? 13.506 1.210 4.849 1.00 79.31 270 VAL A CA 1
ATOM 2164 C C . VAL A 1 270 ? 14.474 0.414 5.714 1.00 79.31 270 VAL A C 1
ATOM 2166 O O . VAL A 1 270 ? 15.333 1.007 6.366 1.00 79.31 270 VAL A O 1
ATOM 2169 N N . GLU A 1 271 ? 14.348 -0.912 5.697 1.00 78.44 271 GLU A N 1
ATOM 2170 C CA . GLU A 1 271 ? 15.193 -1.808 6.483 1.00 78.44 271 GLU A CA 1
ATOM 2171 C C . GLU A 1 271 ? 16.631 -1.842 5.939 1.00 78.44 271 GLU A C 1
ATOM 2173 O O . GLU A 1 271 ? 16.814 -1.688 4.730 1.00 78.44 271 GLU A O 1
ATOM 2178 N N . PRO A 1 272 ? 17.663 -2.082 6.773 1.00 78.00 272 PRO A N 1
ATOM 2179 C CA . PRO A 1 272 ? 19.064 -2.074 6.333 1.00 78.00 272 PRO A CA 1
ATOM 2180 C C . PRO A 1 272 ? 19.346 -2.995 5.137 1.00 78.00 272 PRO A C 1
ATOM 2182 O O . PRO A 1 272 ? 20.041 -2.600 4.197 1.00 78.00 272 PRO A O 1
ATOM 2185 N N . ASP A 1 273 ? 18.751 -4.191 5.140 1.00 79.75 273 ASP A N 1
ATOM 2186 C CA . ASP A 1 273 ? 18.876 -5.160 4.047 1.00 79.75 273 ASP A CA 1
ATOM 2187 C C . ASP A 1 273 ? 18.213 -4.655 2.757 1.00 79.75 273 ASP A C 1
ATOM 2189 O O . ASP A 1 273 ? 18.708 -4.898 1.657 1.00 79.75 273 ASP A O 1
ATOM 2193 N N . GLU A 1 274 ? 17.117 -3.898 2.869 1.00 82.44 274 GLU A N 1
ATOM 2194 C CA . GLU A 1 274 ? 16.460 -3.279 1.720 1.00 82.44 274 GLU A CA 1
ATOM 2195 C C . GLU A 1 274 ? 17.194 -2.010 1.255 1.00 82.44 274 GLU A C 1
ATOM 2197 O O . GLU A 1 274 ? 17.273 -1.754 0.053 1.00 82.44 274 GLU A O 1
ATOM 2202 N N . GLU A 1 275 ? 17.792 -1.222 2.156 1.00 83.19 275 GLU A N 1
ATOM 2203 C CA . GLU A 1 275 ? 18.589 -0.047 1.778 1.00 83.19 275 GLU A CA 1
ATOM 2204 C C . GLU A 1 275 ? 19.747 -0.438 0.844 1.00 83.19 275 GLU A C 1
ATOM 2206 O O . GLU A 1 275 ? 20.025 0.286 -0.119 1.00 83.19 275 GLU A O 1
ATOM 2211 N N . ALA A 1 276 ? 20.352 -1.613 1.058 1.00 86.69 276 ALA A N 1
ATOM 2212 C CA . ALA A 1 276 ? 21.380 -2.177 0.182 1.00 86.69 276 ALA A CA 1
ATOM 2213 C C . ALA A 1 276 ? 20.862 -2.486 -1.240 1.00 86.69 276 ALA A C 1
ATOM 2215 O O . ALA A 1 276 ? 21.608 -2.365 -2.216 1.00 86.69 276 ALA A O 1
ATOM 2216 N N . LEU A 1 277 ? 19.573 -2.814 -1.386 1.00 90.88 277 LEU A N 1
ATOM 2217 C CA . LEU A 1 277 ? 18.945 -3.119 -2.676 1.00 90.88 277 LEU A CA 1
ATOM 2218 C C . LEU A 1 277 ? 18.594 -1.869 -3.492 1.00 90.88 277 LEU A C 1
ATOM 2220 O O . LEU A 1 277 ? 18.353 -1.992 -4.693 1.00 90.88 277 LEU A O 1
ATOM 2224 N N . ARG A 1 278 ? 18.594 -0.661 -2.904 1.00 93.12 278 ARG A N 1
ATOM 2225 C CA . ARG A 1 278 ? 18.210 0.586 -3.604 1.00 93.12 278 ARG A CA 1
ATOM 2226 C C . ARG A 1 278 ? 19.005 0.811 -4.890 1.00 93.12 278 ARG A C 1
ATOM 2228 O O . ARG A 1 278 ? 18.430 1.188 -5.911 1.00 93.12 278 ARG A O 1
ATOM 2235 N N . HIS A 1 279 ? 20.319 0.578 -4.854 1.00 93.69 279 HIS A N 1
ATOM 2236 C CA . HIS A 1 279 ? 21.173 0.744 -6.031 1.00 93.69 279 HIS A CA 1
ATOM 2237 C C . HIS A 1 279 ? 20.834 -0.290 -7.113 1.00 93.69 279 HIS A C 1
ATOM 2239 O O . HIS A 1 279 ? 20.605 0.078 -8.264 1.00 93.69 279 HIS A O 1
ATOM 2245 N N . GLN A 1 280 ? 20.727 -1.569 -6.739 1.00 94.31 280 GLN A N 1
ATOM 2246 C CA . GLN A 1 280 ? 20.370 -2.648 -7.663 1.00 94.31 280 GLN A CA 1
ATOM 2247 C C . GLN A 1 280 ? 18.981 -2.433 -8.281 1.00 94.31 280 GLN A C 1
ATOM 2249 O O . GLN A 1 280 ? 18.806 -2.621 -9.481 1.00 94.31 280 GLN A O 1
ATOM 2254 N N . TYR A 1 281 ? 18.010 -1.980 -7.488 1.00 96.88 281 TYR A N 1
ATOM 2255 C CA . TYR A 1 281 ? 16.674 -1.615 -7.951 1.00 96.88 281 TYR A CA 1
ATOM 2256 C C . TYR A 1 281 ? 16.712 -0.505 -9.008 1.00 96.88 281 TYR A C 1
ATOM 2258 O O . TYR A 1 281 ? 16.053 -0.619 -10.041 1.00 96.88 281 TYR A O 1
ATOM 2266 N N . LEU A 1 282 ? 17.493 0.558 -8.781 1.00 96.94 282 LEU A N 1
ATOM 2267 C CA . LEU A 1 282 ? 17.614 1.657 -9.742 1.00 96.94 282 LEU A CA 1
ATOM 2268 C C . LEU A 1 282 ? 18.297 1.213 -11.038 1.00 96.94 282 LEU A C 1
ATOM 2270 O O . LEU A 1 282 ? 17.873 1.639 -12.108 1.00 96.94 282 LEU A O 1
ATOM 2274 N N . MET A 1 283 ? 19.294 0.330 -10.963 1.00 96.44 283 MET A N 1
ATOM 2275 C CA . MET A 1 283 ? 19.917 -0.252 -12.156 1.00 96.44 283 MET A CA 1
ATOM 2276 C C . MET A 1 283 ? 18.936 -1.146 -12.928 1.00 96.44 283 MET A C 1
ATOM 2278 O O . MET A 1 283 ? 18.779 -0.973 -14.130 1.00 96.44 283 MET A O 1
ATOM 2282 N N . LEU A 1 284 ? 18.170 -2.003 -12.244 1.00 96.19 284 LEU A N 1
ATOM 2283 C CA . LEU A 1 284 ? 17.110 -2.796 -12.883 1.00 96.19 284 LEU A CA 1
ATOM 2284 C C . LEU A 1 284 ? 16.048 -1.913 -13.547 1.00 96.19 284 LEU A C 1
ATOM 2286 O O . LEU A 1 284 ? 15.588 -2.210 -14.648 1.00 96.19 284 LEU A O 1
ATOM 2290 N N . LEU A 1 285 ? 15.643 -0.823 -12.891 1.00 97.06 285 LEU A N 1
ATOM 2291 C CA . LEU A 1 285 ? 14.701 0.132 -13.466 1.00 97.06 285 LEU A CA 1
ATOM 2292 C C . LEU A 1 285 ? 15.287 0.828 -14.700 1.00 97.06 285 LEU A C 1
ATOM 2294 O O . LEU A 1 285 ? 14.576 0.990 -15.691 1.00 97.06 285 LEU A O 1
ATOM 2298 N N . HIS A 1 286 ? 16.564 1.217 -14.651 1.00 96.81 286 HIS A N 1
ATOM 2299 C CA . HIS A 1 286 ? 17.277 1.786 -15.792 1.00 96.81 286 HIS A CA 1
ATOM 2300 C C . HIS A 1 286 ? 17.232 0.831 -16.990 1.00 96.81 286 HIS A C 1
ATOM 2302 O O . HIS A 1 286 ? 16.772 1.229 -18.058 1.00 96.81 286 HIS A O 1
ATOM 2308 N N . ASP A 1 287 ? 17.614 -0.430 -16.792 1.00 95.38 287 ASP A N 1
ATOM 2309 C CA . ASP A 1 287 ? 17.699 -1.429 -17.862 1.00 95.38 287 ASP A CA 1
ATOM 2310 C C . ASP A 1 287 ? 16.319 -1.734 -18.467 1.00 95.38 287 ASP A C 1
ATOM 2312 O O . ASP A 1 287 ? 16.150 -1.761 -19.686 1.00 95.38 287 ASP A O 1
ATOM 2316 N N . VAL A 1 288 ? 15.282 -1.873 -17.630 1.00 94.81 288 VAL A N 1
ATOM 2317 C CA . VAL A 1 288 ? 13.907 -2.087 -18.114 1.00 94.81 288 VAL A CA 1
ATOM 2318 C C . VAL A 1 288 ? 13.422 -0.898 -18.948 1.00 94.81 288 VAL A C 1
ATOM 2320 O O . VAL A 1 288 ? 12.818 -1.103 -20.006 1.00 94.81 288 VAL A O 1
ATOM 2323 N N . VAL A 1 289 ? 13.687 0.337 -18.507 1.00 93.75 289 VAL A N 1
ATOM 2324 C CA . VAL A 1 289 ? 13.315 1.553 -19.249 1.00 93.75 289 VAL A CA 1
ATOM 2325 C C . VAL A 1 289 ? 14.113 1.671 -20.548 1.00 93.75 289 VAL A C 1
ATOM 2327 O O . VAL A 1 289 ? 13.544 2.064 -21.568 1.00 93.75 289 VAL A O 1
ATOM 2330 N N . GLU A 1 290 ? 15.396 1.320 -20.547 1.00 93.25 290 GLU A N 1
ATOM 2331 C CA . GLU A 1 290 ? 16.249 1.357 -21.734 1.00 93.25 290 GLU A CA 1
ATOM 2332 C C . GLU A 1 290 ? 15.774 0.363 -22.803 1.00 93.25 290 GLU A C 1
ATOM 2334 O O . GLU A 1 290 ? 15.561 0.757 -23.953 1.00 93.25 290 GLU A O 1
ATOM 2339 N N . GLU A 1 291 ? 15.525 -0.891 -22.419 1.00 91.38 291 GLU A N 1
ATOM 2340 C CA . GLU A 1 291 ? 15.146 -1.965 -23.343 1.00 91.38 291 GLU A CA 1
ATOM 2341 C C . GLU A 1 291 ? 13.694 -1.879 -23.832 1.00 91.38 291 GLU A C 1
ATOM 2343 O O . GLU A 1 291 ? 13.393 -2.252 -24.968 1.00 91.38 291 GLU A O 1
ATOM 2348 N N . SER A 1 292 ? 12.767 -1.435 -22.976 1.00 90.25 292 SER A N 1
ATOM 2349 C CA . SER A 1 292 ? 11.320 -1.585 -23.222 1.00 90.25 292 SER A CA 1
ATOM 2350 C C . SER A 1 292 ? 10.619 -0.292 -23.635 1.00 90.25 292 SER A C 1
ATOM 2352 O O . SER A 1 292 ? 9.408 -0.282 -23.861 1.00 90.25 292 SER A O 1
ATOM 2354 N N . THR A 1 293 ? 11.346 0.814 -23.777 1.00 85.00 293 THR A N 1
ATOM 2355 C CA . THR A 1 293 ? 10.765 2.074 -24.252 1.00 85.00 293 THR A CA 1
ATOM 2356 C C . THR A 1 293 ? 10.819 2.157 -25.777 1.00 85.00 293 THR A C 1
ATOM 2358 O O . THR A 1 293 ? 11.882 2.399 -26.350 1.00 85.00 293 THR A O 1
ATOM 2361 N N . VAL A 1 294 ? 9.661 1.998 -26.431 1.00 71.62 294 VAL A N 1
ATOM 2362 C CA . VAL A 1 294 ? 9.549 1.925 -27.904 1.00 71.62 294 VAL A CA 1
ATOM 2363 C C . VAL A 1 294 ? 9.147 3.254 -28.558 1.00 71.62 294 VAL A C 1
ATOM 2365 O O . VAL A 1 294 ? 9.743 3.632 -29.559 1.00 71.62 294 VAL A O 1
ATOM 2368 N N . CYS A 1 295 ? 8.153 3.968 -28.013 1.00 64.75 295 CYS A N 1
ATOM 2369 C CA . CYS A 1 295 ? 7.467 5.058 -28.735 1.00 64.75 295 CYS A CA 1
ATOM 2370 C C . CYS A 1 295 ? 7.739 6.475 -28.203 1.00 64.75 295 CYS A C 1
ATOM 2372 O O . CYS A 1 295 ? 7.113 7.422 -28.671 1.00 64.75 295 CYS A O 1
ATOM 2374 N N . LEU A 1 296 ? 8.621 6.643 -27.215 1.00 61.66 296 LEU A N 1
ATOM 2375 C CA . LEU A 1 296 ? 8.931 7.977 -26.699 1.00 61.66 296 LEU A CA 1
ATOM 2376 C C . LEU A 1 296 ? 9.843 8.749 -27.641 1.00 61.66 296 LEU A C 1
ATOM 2378 O O . LEU A 1 296 ? 10.716 8.180 -28.304 1.00 61.66 296 LEU A O 1
ATOM 2382 N N . MET A 1 297 ? 9.724 10.075 -27.590 1.00 66.25 297 MET A N 1
ATOM 2383 C CA . MET A 1 297 ? 10.767 10.939 -28.118 1.00 66.25 297 MET A CA 1
ATOM 2384 C C . MET A 1 297 ? 12.063 10.607 -27.376 1.00 66.25 297 MET A C 1
ATOM 2386 O O . MET A 1 297 ? 12.119 10.636 -26.146 1.00 66.25 297 MET A O 1
ATOM 2390 N N . GLY A 1 298 ? 13.132 10.281 -28.110 1.00 76.69 298 GLY A N 1
ATOM 2391 C CA . GLY A 1 298 ? 14.386 9.818 -27.502 1.00 76.69 298 GLY A CA 1
ATOM 2392 C C . GLY A 1 298 ? 14.976 10.783 -26.461 1.00 76.69 298 GLY A C 1
ATOM 2393 O O . GLY A 1 298 ? 15.799 10.368 -25.650 1.00 76.69 298 GLY A O 1
ATOM 2394 N N . HIS A 1 299 ? 14.554 12.052 -26.463 1.00 83.12 299 HIS A N 1
ATOM 2395 C CA . HIS A 1 299 ? 14.897 13.040 -25.444 1.00 83.12 299 HIS A CA 1
ATOM 2396 C C . HIS A 1 299 ? 14.325 12.702 -24.057 1.00 83.12 299 HIS A C 1
ATOM 2398 O O . HIS A 1 299 ? 15.105 12.624 -23.112 1.00 83.12 299 HIS A O 1
ATOM 2404 N N . GLU A 1 300 ? 13.021 12.433 -23.944 1.00 85.75 300 GLU A N 1
ATOM 2405 C CA . GLU A 1 300 ? 12.360 12.110 -22.667 1.00 85.75 300 GLU A CA 1
ATOM 2406 C C . GLU A 1 300 ? 12.963 10.843 -22.061 1.00 85.75 300 GLU A C 1
ATOM 2408 O O . GLU A 1 300 ? 13.366 10.822 -20.899 1.00 85.75 300 GLU A O 1
ATOM 2413 N N . ARG A 1 301 ? 13.161 9.815 -22.898 1.00 87.94 301 ARG A N 1
ATOM 2414 C CA . ARG A 1 301 ? 13.834 8.577 -22.489 1.00 87.94 301 ARG A CA 1
ATOM 2415 C C . ARG A 1 301 ? 15.224 8.857 -21.910 1.00 87.94 301 ARG A C 1
ATOM 2417 O O . ARG A 1 301 ? 15.552 8.356 -20.840 1.00 87.94 301 ARG A O 1
ATOM 2424 N N . ARG A 1 302 ? 16.048 9.662 -22.594 1.00 90.62 302 ARG A N 1
ATOM 2425 C CA . ARG A 1 302 ? 17.401 10.006 -22.117 1.00 90.62 302 ARG A CA 1
ATOM 2426 C C . ARG A 1 302 ? 17.372 10.786 -20.805 1.00 90.62 302 ARG A C 1
ATOM 2428 O O . ARG A 1 302 ? 18.201 10.508 -19.944 1.00 90.62 302 ARG A O 1
ATOM 2435 N N . GLN A 1 303 ? 16.434 11.719 -20.636 1.00 93.00 303 GLN A N 1
ATOM 2436 C CA . GLN A 1 303 ? 16.286 12.472 -19.388 1.00 93.00 303 GLN A CA 1
ATOM 2437 C C . GLN A 1 303 ? 15.963 11.548 -18.211 1.00 93.00 303 GLN A C 1
ATOM 2439 O O . GLN A 1 303 ? 16.606 11.642 -17.166 1.00 93.00 303 GLN A O 1
ATOM 2444 N N . THR A 1 304 ? 15.024 10.617 -18.386 1.00 94.00 304 THR A N 1
ATOM 2445 C CA . THR A 1 304 ? 14.649 9.658 -17.340 1.00 94.00 304 THR A CA 1
ATOM 2446 C C . THR A 1 304 ? 15.775 8.682 -17.023 1.00 94.00 304 THR A C 1
ATOM 2448 O O . THR A 1 304 ? 16.071 8.464 -15.850 1.00 94.00 304 THR A O 1
ATOM 2451 N N . LEU A 1 305 ? 16.469 8.147 -18.033 1.00 94.88 305 LEU A N 1
ATOM 2452 C CA . LEU A 1 305 ? 17.639 7.287 -17.816 1.00 94.88 305 LEU A CA 1
ATOM 2453 C C . LEU A 1 305 ? 18.753 8.030 -17.063 1.00 94.88 305 LEU A C 1
ATOM 2455 O O . LEU A 1 305 ? 19.321 7.499 -16.107 1.00 94.88 305 LEU A O 1
ATOM 2459 N N . GLN A 1 306 ? 19.024 9.289 -17.425 1.00 96.19 306 GLN A N 1
ATOM 2460 C CA . GLN A 1 306 ? 19.999 10.123 -16.722 1.00 96.19 306 GLN A CA 1
ATOM 2461 C C . GLN A 1 306 ? 19.573 10.409 -15.275 1.00 96.19 306 GLN A C 1
ATOM 2463 O O . GLN A 1 306 ? 20.415 10.360 -14.377 1.00 96.19 306 GLN A O 1
ATOM 2468 N N . LEU A 1 307 ? 18.284 10.666 -15.033 1.00 96.19 307 LEU A N 1
ATOM 2469 C CA . LEU A 1 307 ? 17.732 10.825 -13.689 1.00 96.19 307 LEU A CA 1
ATOM 2470 C C . LEU A 1 307 ? 17.949 9.559 -12.852 1.00 96.19 307 LEU A C 1
ATOM 2472 O O . LEU A 1 307 ? 18.536 9.654 -11.775 1.00 96.19 307 LEU A O 1
ATOM 2476 N N . ILE A 1 308 ? 17.537 8.390 -13.351 1.00 96.31 308 ILE A N 1
ATOM 2477 C CA . ILE A 1 308 ? 17.683 7.110 -12.642 1.00 96.31 308 ILE A CA 1
ATOM 2478 C C . ILE A 1 308 ? 19.157 6.851 -12.320 1.00 96.31 308 ILE A C 1
ATOM 2480 O O . ILE A 1 308 ? 19.500 6.568 -11.173 1.00 96.31 308 ILE A O 1
ATOM 2484 N N . LYS A 1 309 ? 20.044 7.044 -13.302 1.00 95.00 309 LYS A N 1
ATOM 2485 C CA . LYS A 1 309 ? 21.491 6.904 -13.119 1.00 95.00 309 LYS A CA 1
ATOM 2486 C C . LYS A 1 309 ? 22.021 7.870 -12.058 1.00 95.00 309 LYS A C 1
ATOM 2488 O O . LYS A 1 309 ? 22.791 7.462 -11.198 1.00 95.00 309 LYS A O 1
ATOM 2493 N N . SER A 1 310 ? 21.592 9.135 -12.073 1.00 95.69 310 SER A N 1
ATOM 2494 C CA . SER A 1 310 ? 22.005 10.126 -11.070 1.00 95.69 310 SER A CA 1
ATOM 2495 C C . SER A 1 310 ? 21.581 9.739 -9.649 1.00 95.69 310 SER A C 1
ATOM 2497 O O . SER A 1 310 ? 22.394 9.837 -8.733 1.00 95.69 310 SER A O 1
ATOM 2499 N N . LEU A 1 311 ? 20.359 9.222 -9.473 1.00 94.56 311 LEU A N 1
ATOM 2500 C CA . LEU A 1 311 ? 19.873 8.715 -8.188 1.00 94.56 311 LEU A CA 1
ATOM 2501 C C . LEU A 1 311 ? 20.675 7.481 -7.747 1.00 94.56 311 LEU A C 1
ATOM 2503 O O . LEU A 1 311 ? 21.051 7.376 -6.582 1.00 94.56 311 LEU A O 1
ATOM 2507 N N . ALA A 1 312 ? 21.004 6.577 -8.676 1.00 93.69 312 ALA A N 1
ATOM 2508 C CA . ALA A 1 312 ? 21.794 5.381 -8.382 1.00 93.69 312 ALA A CA 1
ATOM 2509 C C . ALA A 1 312 ? 23.205 5.732 -7.885 1.00 93.69 312 ALA A C 1
ATOM 2511 O O . ALA A 1 312 ? 23.691 5.112 -6.935 1.00 93.69 312 ALA A O 1
ATOM 2512 N N . TRP A 1 313 ? 23.837 6.751 -8.481 1.00 91.75 313 TRP A N 1
ATOM 2513 C CA . TRP A 1 313 ? 25.116 7.289 -8.010 1.00 91.75 313 TRP A CA 1
ATOM 2514 C C . TRP A 1 313 ? 24.992 7.927 -6.633 1.00 91.75 313 TRP A C 1
ATOM 2516 O O . TRP A 1 313 ? 25.829 7.662 -5.777 1.00 91.75 313 TRP A O 1
ATOM 2526 N N . GLN A 1 314 ? 23.953 8.732 -6.392 1.00 91.25 314 GLN A N 1
ATOM 2527 C CA . GLN A 1 314 ? 23.725 9.347 -5.081 1.00 91.25 314 GLN A CA 1
ATOM 2528 C C . GLN A 1 314 ? 23.623 8.290 -3.979 1.00 91.25 314 GLN A C 1
ATOM 2530 O O . GLN A 1 314 ? 24.326 8.399 -2.980 1.00 91.25 314 GLN A O 1
ATOM 2535 N N . VAL A 1 315 ? 22.839 7.229 -4.199 1.00 88.81 315 VAL A N 1
ATOM 2536 C CA . VAL A 1 315 ? 22.725 6.104 -3.258 1.00 88.81 315 VAL A CA 1
ATOM 2537 C C . VAL A 1 315 ? 24.090 5.452 -3.008 1.00 88.81 315 VAL A C 1
ATOM 2539 O O . VAL A 1 315 ? 24.466 5.247 -1.855 1.00 88.81 315 VAL A O 1
ATOM 2542 N N . LEU A 1 316 ? 24.867 5.180 -4.064 1.00 86.62 316 LEU A N 1
ATOM 2543 C CA . LEU A 1 316 ? 26.193 4.566 -3.943 1.00 86.62 316 LEU A CA 1
ATOM 2544 C C . LEU A 1 316 ? 27.175 5.447 -3.156 1.00 86.62 316 LEU A C 1
ATOM 2546 O O . LEU A 1 316 ? 27.907 4.949 -2.298 1.00 86.62 316 LEU A O 1
ATOM 2550 N N . TYR A 1 317 ? 27.182 6.757 -3.418 1.00 83.62 317 TYR A N 1
ATOM 2551 C CA . TYR A 1 317 ? 28.010 7.711 -2.685 1.00 83.62 317 TYR A CA 1
ATOM 2552 C C . TYR A 1 317 ? 27.604 7.795 -1.220 1.00 83.62 317 TYR A C 1
ATOM 2554 O O . TYR A 1 317 ? 28.490 7.786 -0.372 1.00 83.62 317 TYR A O 1
ATOM 2562 N N . THR A 1 318 ? 26.308 7.827 -0.896 1.00 77.31 318 THR A N 1
ATOM 2563 C CA . THR A 1 318 ? 25.839 7.840 0.499 1.00 77.31 318 THR A CA 1
ATOM 2564 C C . THR A 1 318 ? 26.282 6.585 1.249 1.00 77.31 318 THR A C 1
ATOM 2566 O O . THR A 1 318 ? 26.783 6.704 2.361 1.00 77.31 318 THR A O 1
ATOM 2569 N N . VAL A 1 319 ? 26.205 5.403 0.629 1.00 65.50 319 VAL A N 1
ATOM 2570 C CA . VAL A 1 319 ? 26.704 4.151 1.230 1.00 65.50 319 VAL A CA 1
ATOM 2571 C C . VAL A 1 319 ? 28.229 4.175 1.400 1.00 65.50 319 VAL A C 1
ATOM 2573 O O . VAL A 1 319 ? 28.739 3.778 2.443 1.00 65.50 319 VAL A O 1
ATOM 2576 N N . SER A 1 320 ? 28.962 4.703 0.415 1.00 59.50 320 SER A N 1
ATOM 2577 C CA . SER A 1 320 ? 30.435 4.780 0.441 1.00 59.50 320 SER A CA 1
ATOM 2578 C C . SER A 1 320 ? 30.985 5.843 1.399 1.00 59.50 320 SER A C 1
ATOM 2580 O O . SER A 1 320 ? 32.145 5.774 1.798 1.00 59.50 320 SER A O 1
ATOM 2582 N N . SER A 1 321 ? 30.177 6.849 1.743 1.00 52.31 321 SER A N 1
ATOM 2583 C CA . SER A 1 321 ? 30.553 7.953 2.633 1.00 52.31 321 SER A CA 1
ATOM 2584 C C . SER A 1 321 ? 30.068 7.778 4.072 1.00 52.31 321 SER A C 1
ATOM 2586 O O . SER A 1 321 ? 30.370 8.635 4.899 1.00 52.31 321 SER A O 1
ATOM 2588 N N . ILE A 1 322 ? 29.422 6.651 4.411 1.00 48.25 322 ILE A N 1
ATOM 2589 C CA . ILE A 1 322 ? 29.400 6.137 5.787 1.00 48.25 322 ILE A CA 1
ATOM 2590 C C . ILE A 1 322 ? 30.824 5.636 6.064 1.00 48.25 322 ILE A C 1
ATOM 2592 O O . ILE A 1 322 ? 31.194 4.552 5.605 1.00 48.25 322 ILE A O 1
ATOM 2596 N N . PRO A 1 323 ? 31.676 6.394 6.778 1.00 40.84 323 PRO A N 1
ATOM 2597 C CA . PRO A 1 323 ? 32.976 5.866 7.135 1.00 40.84 323 PRO A CA 1
ATOM 2598 C C . PRO A 1 323 ? 32.722 4.747 8.142 1.00 40.84 323 PRO A C 1
ATOM 2600 O O . PRO A 1 323 ? 31.917 4.934 9.049 1.00 40.84 323 PRO A O 1
ATOM 2603 N N . PHE A 1 324 ? 33.387 3.607 7.968 1.00 39.88 324 PHE A N 1
ATOM 2604 C CA . PHE A 1 324 ? 34.087 2.759 8.953 1.00 39.88 324 PHE A CA 1
ATOM 2605 C C . PHE A 1 324 ? 34.081 3.153 10.465 1.00 39.88 324 PHE A C 1
ATOM 2607 O O . PHE A 1 324 ? 35.068 2.949 11.165 1.00 39.88 324 PHE A O 1
ATOM 2614 N N . LYS A 1 325 ? 33.008 3.714 11.030 1.00 35.03 325 LYS A N 1
ATOM 2615 C CA . LYS A 1 325 ? 32.946 4.259 12.397 1.00 35.03 325 LYS A CA 1
ATOM 2616 C C . LYS A 1 325 ? 32.153 3.394 13.373 1.00 35.03 325 LYS A C 1
ATOM 2618 O O . LYS A 1 325 ? 32.266 3.625 14.571 1.00 35.03 325 LYS A O 1
ATOM 2623 N N . SER A 1 326 ? 31.451 2.358 12.913 1.00 37.31 326 SER A N 1
ATOM 2624 C CA . SER A 1 326 ? 30.638 1.510 13.805 1.00 37.31 326 SER A CA 1
ATOM 2625 C C . SER A 1 326 ? 31.224 0.121 14.085 1.00 37.31 326 SER A C 1
ATOM 2627 O O . SER A 1 326 ? 30.789 -0.528 15.028 1.00 37.31 326 SER A O 1
ATOM 2629 N N . TYR A 1 327 ? 32.263 -0.317 13.363 1.00 36.62 327 TYR A N 1
ATOM 2630 C CA . TYR A 1 327 ? 32.928 -1.604 13.640 1.00 36.62 327 TYR A CA 1
ATOM 2631 C C . TYR A 1 327 ? 34.128 -1.510 14.599 1.00 36.62 327 TYR A C 1
ATOM 2633 O O . TYR A 1 327 ? 34.585 -2.531 15.102 1.00 36.62 327 TYR A O 1
ATOM 2641 N N . PHE A 1 328 ? 34.619 -0.307 14.922 1.00 36.22 328 PHE A N 1
ATOM 2642 C CA . PHE A 1 328 ? 35.743 -0.147 15.859 1.00 36.22 328 PHE A CA 1
ATOM 2643 C C . PHE A 1 328 ? 35.324 0.019 17.329 1.00 36.22 328 PHE A C 1
ATOM 2645 O O . PHE A 1 328 ? 36.114 -0.289 18.218 1.00 36.22 328 PHE A O 1
ATOM 2652 N N . LEU A 1 329 ? 34.086 0.440 17.615 1.00 38.69 329 LEU A N 1
ATOM 2653 C CA . LEU A 1 329 ? 33.626 0.635 18.999 1.00 38.69 329 LEU A CA 1
ATOM 2654 C C . LEU A 1 329 ? 33.187 -0.663 19.693 1.00 38.69 329 LEU A C 1
ATOM 2656 O O . LEU A 1 329 ? 33.327 -0.755 20.910 1.00 38.69 329 LEU A O 1
ATOM 2660 N N . LEU A 1 330 ? 32.769 -1.699 18.953 1.00 36.97 330 LEU A N 1
ATOM 2661 C CA . LEU A 1 330 ? 32.485 -3.009 19.558 1.00 36.97 330 LEU A CA 1
ATOM 2662 C C . LEU A 1 330 ? 33.766 -3.817 19.850 1.00 36.97 330 LEU A C 1
ATOM 2664 O O . LEU A 1 330 ? 33.818 -4.552 20.831 1.00 36.97 330 LEU A O 1
ATOM 2668 N N . CYS A 1 331 ? 34.832 -3.638 19.062 1.00 35.41 331 CYS A N 1
ATOM 2669 C CA . CYS A 1 331 ? 36.100 -4.346 19.285 1.00 35.41 331 CYS A CA 1
ATOM 2670 C C . CYS A 1 331 ? 36.956 -3.752 20.419 1.00 35.41 331 CYS A C 1
ATOM 2672 O O . CYS A 1 331 ? 37.764 -4.476 20.998 1.00 35.41 331 CYS A O 1
ATOM 2674 N N . TYR A 1 332 ? 36.778 -2.475 20.779 1.00 34.81 332 TYR A N 1
ATOM 2675 C CA . TYR A 1 332 ? 37.505 -1.873 21.908 1.00 34.81 332 TYR A CA 1
ATOM 2676 C C . TYR A 1 332 ? 36.825 -2.075 23.269 1.00 34.81 332 TYR A C 1
ATOM 2678 O O . TYR A 1 332 ? 37.520 -2.083 24.282 1.00 34.81 332 TYR A O 1
ATOM 2686 N N . TRP A 1 333 ? 35.509 -2.308 23.318 1.00 34.31 333 TRP A N 1
ATOM 2687 C CA . TRP A 1 333 ? 34.815 -2.586 24.585 1.00 34.31 333 TRP A CA 1
ATOM 2688 C C . TRP A 1 333 ? 34.931 -4.044 25.048 1.00 34.31 333 TRP A C 1
ATOM 2690 O O . TRP A 1 333 ? 34.953 -4.300 26.248 1.00 34.31 333 TRP A O 1
ATOM 2700 N N . VAL A 1 334 ? 35.108 -5.005 24.134 1.00 39.94 334 VAL A N 1
ATOM 2701 C CA . VAL A 1 334 ? 35.318 -6.419 24.511 1.00 39.94 334 VAL A CA 1
ATOM 2702 C C . VAL A 1 334 ? 36.750 -6.686 25.009 1.00 39.94 334 VAL A C 1
ATOM 2704 O O . VAL A 1 334 ? 37.002 -7.694 25.662 1.00 39.94 334 VAL A O 1
ATOM 2707 N N . ARG A 1 335 ? 37.701 -5.765 24.787 1.00 35.91 335 ARG A N 1
ATOM 2708 C CA . ARG A 1 335 ? 39.109 -5.941 25.194 1.00 35.91 335 ARG A CA 1
ATOM 2709 C C . ARG A 1 335 ? 39.498 -5.281 26.524 1.00 35.91 335 ARG A C 1
ATOM 2711 O O . ARG A 1 335 ? 40.660 -5.373 26.899 1.00 35.91 335 ARG A O 1
ATOM 2718 N N . LEU A 1 336 ? 38.555 -4.652 27.233 1.00 40.31 336 LEU A N 1
ATOM 2719 C CA . LEU A 1 336 ? 38.802 -3.964 28.514 1.00 40.31 336 LEU A CA 1
ATOM 2720 C C . LEU A 1 336 ? 38.110 -4.612 29.731 1.00 40.31 336 LEU A C 1
ATOM 2722 O O . LEU A 1 336 ? 38.193 -4.071 30.826 1.00 40.31 336 LEU A O 1
ATOM 2726 N N . VAL A 1 337 ? 37.466 -5.776 29.562 1.00 42.81 337 VAL A N 1
ATOM 2727 C CA . VAL A 1 337 ? 36.827 -6.549 30.659 1.00 42.81 337 VAL A CA 1
ATOM 2728 C C . VAL A 1 337 ? 37.518 -7.904 30.906 1.00 42.81 337 VAL A C 1
ATOM 2730 O O . VAL A 1 337 ? 37.096 -8.693 31.742 1.00 42.81 337 VAL A O 1
ATOM 2733 N N . LEU A 1 338 ? 38.625 -8.184 30.218 1.00 41.84 338 LEU A N 1
ATOM 2734 C CA . LEU A 1 338 ? 39.431 -9.385 30.442 1.00 41.84 338 LEU A CA 1
ATOM 2735 C C . LEU A 1 338 ? 40.913 -9.019 30.469 1.00 41.84 338 LEU A C 1
ATOM 2737 O O . LEU A 1 338 ? 41.599 -9.322 29.503 1.00 41.84 338 LEU A O 1
ATOM 2741 N N . TRP A 1 339 ? 41.362 -8.343 31.530 1.00 42.72 339 TRP A N 1
ATOM 2742 C CA . TRP A 1 339 ? 42.691 -8.474 32.149 1.00 42.72 339 TRP A CA 1
ATOM 2743 C C . TRP A 1 339 ? 42.615 -7.984 33.593 1.00 42.72 339 TRP A C 1
ATOM 2745 O O . TRP A 1 339 ? 42.077 -6.871 33.797 1.00 42.72 339 TRP A O 1
#

Radius of gyration: 22.52 Å; chains: 1; bounding box: 66×49×61 Å